Protein AF-A0AAW1KTA8-F1 (afdb_monomer)

Nearest PDB structures (foldseek):
  2qyp-assembly1_A  TM=7.206E-01  e=5.311E-03  Homo sapiens
  2qyp-assembly1_B  TM=6.514E-01  e=1.269E-02  Homo sapiens
  3bvo-assembly1_A  TM=2.053E-01  e=3.106E+00  Homo sapiens

Structure (mmCIF, N/CA/C/O backbone):
data_AF-A0AAW1KTA8-F1
#
_entry.id   AF-A0AAW1KTA8-F1
#
loop_
_atom_site.group_PDB
_atom_site.id
_atom_site.type_symbol
_atom_site.label_atom_id
_atom_site.label_alt_id
_atom_site.label_comp_id
_atom_site.label_asym_id
_atom_site.label_entity_id
_atom_site.label_seq_id
_atom_site.pdbx_PDB_ins_code
_atom_site.Cartn_x
_atom_site.Cartn_y
_atom_site.Cartn_z
_atom_site.occupancy
_atom_site.B_iso_or_equiv
_atom_site.auth_seq_id
_atom_site.auth_comp_id
_atom_site.auth_asym_id
_atom_site.auth_atom_id
_atom_site.pdbx_PDB_model_num
ATOM 1 N N . MET A 1 1 ? 26.564 50.950 15.425 1.00 46.47 1 MET A N 1
ATOM 2 C CA . MET A 1 1 ? 27.173 49.649 15.073 1.00 46.47 1 MET A CA 1
ATOM 3 C C . MET A 1 1 ? 27.113 49.550 13.562 1.00 46.47 1 MET A C 1
ATOM 5 O O . MET A 1 1 ? 26.039 49.400 13.001 1.00 46.47 1 MET A O 1
ATOM 9 N N . ASP A 1 2 ? 28.237 49.875 12.931 1.00 48.22 2 ASP A N 1
ATOM 10 C CA . ASP A 1 2 ? 28.325 50.416 11.575 1.00 48.22 2 ASP A CA 1
ATOM 11 C C . ASP A 1 2 ? 28.100 49.385 10.461 1.00 48.22 2 ASP A C 1
ATOM 13 O O . ASP A 1 2 ? 28.751 48.343 10.424 1.00 48.22 2 ASP A O 1
ATOM 17 N N . VAL A 1 3 ? 27.281 49.758 9.471 1.00 49.53 3 VAL A N 1
ATOM 18 C CA . VAL A 1 3 ? 27.068 49.059 8.183 1.00 49.53 3 VAL A CA 1
ATOM 19 C C . VAL A 1 3 ? 28.396 48.759 7.461 1.00 49.53 3 VAL A C 1
ATOM 21 O O . VAL A 1 3 ? 28.506 47.800 6.701 1.00 49.53 3 VAL A O 1
ATOM 24 N N . ARG A 1 4 ? 29.445 49.534 7.763 1.00 58.59 4 ARG A N 1
ATOM 25 C CA . ARG A 1 4 ? 30.815 49.329 7.274 1.00 58.59 4 ARG A CA 1
ATOM 26 C C . ARG A 1 4 ? 31.466 48.052 7.813 1.00 58.59 4 ARG A C 1
ATOM 28 O O . ARG A 1 4 ? 32.217 47.421 7.082 1.00 58.59 4 ARG A O 1
ATOM 35 N N . VAL A 1 5 ? 31.146 47.633 9.040 1.00 59.09 5 VAL A N 1
ATOM 36 C CA . VAL A 1 5 ? 31.631 46.363 9.611 1.00 59.09 5 VAL A CA 1
ATOM 37 C C . VAL A 1 5 ? 30.954 45.181 8.912 1.00 59.09 5 VAL A C 1
ATOM 39 O O . VAL A 1 5 ? 31.622 44.211 8.574 1.00 59.09 5 VAL A O 1
ATOM 42 N N . GLY A 1 6 ? 29.660 45.299 8.592 1.00 62.22 6 GLY A N 1
ATOM 43 C CA . GLY A 1 6 ? 28.922 44.280 7.835 1.00 62.22 6 GLY A CA 1
ATOM 44 C C . GLY A 1 6 ? 29.421 44.108 6.396 1.00 62.22 6 GLY A C 1
ATOM 45 O O . GLY A 1 6 ? 29.564 42.982 5.924 1.00 62.22 6 GLY A O 1
ATOM 46 N N . LEU A 1 7 ? 29.763 45.208 5.715 1.00 62.91 7 LEU A N 1
ATOM 47 C CA . LEU A 1 7 ? 30.305 45.158 4.353 1.00 62.91 7 LEU A CA 1
ATOM 48 C C . LEU A 1 7 ? 31.718 44.552 4.309 1.00 62.91 7 LEU A C 1
ATOM 50 O O . LEU A 1 7 ? 32.038 43.808 3.385 1.00 62.91 7 LEU A O 1
ATOM 54 N N . LEU A 1 8 ? 32.547 44.820 5.323 1.00 59.28 8 LEU A N 1
ATOM 55 C CA . LEU A 1 8 ? 33.879 44.222 5.440 1.00 59.28 8 LEU A CA 1
ATOM 56 C C . LEU A 1 8 ? 33.807 42.711 5.701 1.00 59.28 8 LEU A C 1
ATOM 58 O O . LEU A 1 8 ? 34.577 41.963 5.107 1.00 59.28 8 LEU A O 1
ATOM 62 N N . VAL A 1 9 ? 32.849 42.245 6.509 1.00 66.44 9 VAL A N 1
ATOM 63 C CA . VAL A 1 9 ? 32.629 40.806 6.744 1.00 66.44 9 VAL A CA 1
ATOM 64 C C . VAL A 1 9 ? 32.174 40.096 5.462 1.00 66.44 9 VAL A C 1
ATOM 66 O O . VAL A 1 9 ? 32.681 39.021 5.151 1.00 66.44 9 VAL A O 1
ATOM 69 N N . LEU A 1 10 ? 31.299 40.713 4.661 1.00 63.22 10 LEU A N 1
ATOM 70 C CA . LEU A 1 10 ? 30.859 40.149 3.377 1.00 63.22 10 LEU A CA 1
ATOM 71 C C . LEU A 1 10 ? 31.982 40.099 2.327 1.00 63.22 10 LEU A C 1
ATOM 73 O O . LEU A 1 10 ? 32.086 39.120 1.591 1.00 63.22 10 LEU A O 1
ATOM 77 N N . LEU A 1 11 ? 32.855 41.111 2.281 1.00 62.75 11 LEU A N 1
ATOM 78 C CA . LEU A 1 11 ? 33.995 41.137 1.357 1.00 62.75 11 LEU A CA 1
ATOM 79 C C . LEU A 1 11 ? 35.098 40.139 1.746 1.00 62.75 11 LEU A C 1
ATOM 81 O O . LEU A 1 11 ? 35.722 39.557 0.863 1.00 62.75 11 LEU A O 1
ATOM 85 N N . VAL A 1 12 ? 35.309 39.883 3.043 1.00 62.19 12 VAL A N 1
ATOM 86 C CA . VAL A 1 12 ? 36.267 38.866 3.523 1.00 62.19 12 VAL A CA 1
ATOM 87 C C . VAL A 1 12 ? 35.762 37.441 3.258 1.00 62.19 12 VAL A C 1
ATOM 89 O O . VAL A 1 12 ? 36.562 36.560 2.941 1.00 62.19 12 VAL A O 1
ATOM 92 N N . LEU A 1 13 ? 34.444 37.213 3.310 1.00 54.94 13 LEU A N 1
ATOM 93 C CA . LEU A 1 13 ? 33.838 35.931 2.929 1.00 54.94 13 LEU A CA 1
ATOM 94 C C . LEU A 1 13 ? 33.846 35.712 1.406 1.00 54.94 13 LEU A C 1
ATOM 96 O O . LEU A 1 13 ? 34.065 34.590 0.960 1.00 54.94 13 LEU A O 1
ATOM 100 N N . ALA A 1 14 ? 33.699 36.774 0.606 1.00 57.19 14 ALA A N 1
ATOM 101 C CA . ALA A 1 14 ? 33.849 36.703 -0.851 1.00 57.19 14 ALA A CA 1
ATOM 102 C C . ALA A 1 14 ? 35.319 36.542 -1.301 1.00 57.19 14 ALA A C 1
ATOM 104 O O . ALA A 1 14 ? 35.590 35.930 -2.332 1.00 57.19 14 ALA A O 1
ATOM 105 N N . GLY A 1 15 ? 36.278 37.049 -0.519 1.00 52.69 15 GLY A N 1
ATOM 106 C CA . GLY A 1 15 ? 37.714 36.982 -0.813 1.00 52.69 15 GLY A CA 1
ATOM 107 C C . GLY A 1 15 ? 38.363 35.606 -0.624 1.00 52.69 15 GLY A C 1
ATOM 108 O O . GLY A 1 15 ? 39.472 35.406 -1.106 1.00 52.69 15 GLY A O 1
ATOM 109 N N . ASN A 1 16 ? 37.682 34.652 0.024 1.00 56.22 16 ASN A N 1
ATOM 110 C CA . ASN A 1 16 ? 38.160 33.270 0.179 1.00 56.22 16 ASN A CA 1
ATOM 111 C C . ASN A 1 16 ? 37.570 32.277 -0.837 1.00 56.22 16 ASN A C 1
ATOM 113 O O . ASN A 1 16 ? 37.863 31.089 -0.757 1.00 56.22 16 ASN A O 1
ATOM 117 N N . TRP A 1 17 ? 36.798 32.735 -1.828 1.00 49.03 17 TRP A N 1
ATOM 118 C CA . TRP A 1 17 ? 36.412 31.889 -2.965 1.00 49.03 17 TRP A CA 1
ATOM 119 C C . TRP A 1 17 ? 36.593 32.609 -4.306 1.00 49.03 17 TRP A C 1
ATOM 121 O O . TRP A 1 17 ? 35.746 32.576 -5.190 1.00 49.03 17 TRP A O 1
ATOM 131 N N . VAL A 1 18 ? 37.746 33.256 -4.473 1.00 48.56 18 VAL A N 1
ATOM 132 C CA . VAL A 1 18 ? 38.295 33.644 -5.780 1.00 48.56 18 VAL A CA 1
ATOM 133 C C . VAL A 1 18 ? 39.703 33.062 -5.869 1.00 48.56 18 VAL A C 1
ATOM 135 O O . VAL A 1 18 ? 40.699 33.749 -5.685 1.00 48.56 18 VAL A O 1
ATOM 138 N N . SER A 1 19 ? 39.775 31.743 -6.056 1.00 49.12 19 SER A N 1
ATOM 139 C CA . SER A 1 19 ? 40.868 30.998 -6.708 1.00 49.12 19 SER A CA 1
ATOM 140 C C . SER A 1 19 ? 40.516 29.509 -6.710 1.00 49.12 19 SER A C 1
ATOM 142 O O . SER A 1 19 ? 41.053 28.752 -5.922 1.00 49.12 19 SER A O 1
ATOM 144 N N . ASP A 1 20 ? 39.547 29.126 -7.545 1.00 44.19 20 ASP A N 1
ATOM 145 C CA . ASP A 1 20 ? 39.589 27.887 -8.343 1.00 44.19 20 ASP A CA 1
ATOM 146 C C . ASP A 1 20 ? 38.434 27.920 -9.358 1.00 44.19 20 ASP A C 1
ATOM 148 O O . ASP A 1 20 ? 37.431 27.218 -9.282 1.00 44.19 20 ASP A O 1
ATOM 152 N N . ALA A 1 21 ? 38.536 28.869 -10.289 1.00 45.62 21 ALA A N 1
ATOM 153 C CA . ALA A 1 21 ? 37.696 28.940 -11.478 1.00 45.62 21 ALA A CA 1
ATOM 154 C C . ALA A 1 21 ? 38.609 28.802 -12.696 1.00 45.62 21 ALA A C 1
ATOM 156 O O . ALA A 1 21 ? 38.903 29.781 -13.384 1.00 45.62 21 ALA A O 1
ATOM 157 N N . ARG A 1 22 ? 39.133 27.592 -12.900 1.00 47.34 22 ARG A N 1
ATOM 158 C CA . ARG A 1 22 ? 39.691 27.120 -14.171 1.00 47.34 22 ARG A CA 1
ATOM 159 C C . ARG A 1 22 ? 39.873 25.606 -14.089 1.00 47.34 22 ARG A C 1
ATOM 161 O O . ARG A 1 22 ? 40.951 25.135 -13.787 1.00 47.34 22 ARG A O 1
ATOM 168 N N . ASP A 1 23 ? 38.758 24.902 -14.263 1.00 40.81 23 ASP A N 1
ATOM 169 C CA . ASP A 1 23 ? 38.637 23.686 -15.078 1.00 40.81 23 ASP A CA 1
ATOM 170 C C . ASP A 1 23 ? 37.165 23.243 -15.062 1.00 40.81 23 ASP A C 1
ATOM 172 O O . ASP A 1 23 ? 36.747 22.330 -14.357 1.00 40.81 23 ASP A O 1
ATOM 176 N N . ILE A 1 24 ? 36.342 23.948 -15.848 1.00 41.88 24 ILE A N 1
ATOM 177 C CA . ILE A 1 24 ? 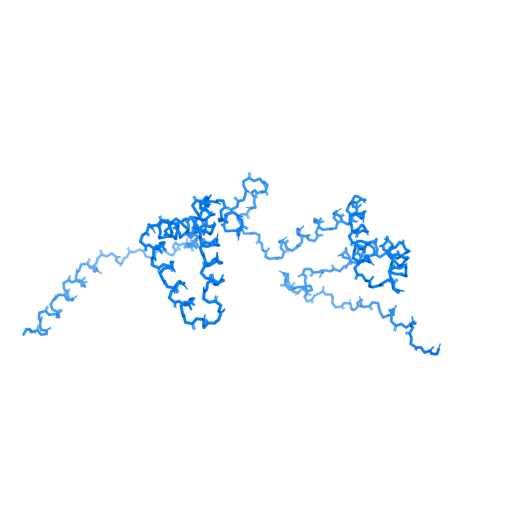35.072 23.399 -16.335 1.00 41.88 24 ILE A CA 1
ATOM 178 C C . ILE A 1 24 ? 35.387 22.785 -17.699 1.00 41.88 24 ILE A C 1
ATOM 180 O O . ILE A 1 24 ? 35.074 23.350 -18.745 1.00 41.88 24 ILE A O 1
ATOM 184 N N . GLU A 1 25 ? 36.030 21.620 -17.689 1.00 44.59 25 GLU A N 1
ATOM 185 C CA . GLU A 1 25 ? 35.657 20.622 -18.680 1.00 44.59 25 GLU A CA 1
ATOM 186 C C . GLU A 1 25 ? 34.306 20.071 -18.235 1.00 44.59 25 GLU A C 1
ATOM 188 O O . GLU A 1 25 ? 34.102 19.745 -17.065 1.00 44.59 25 GLU A O 1
ATOM 193 N N . ALA A 1 26 ? 33.355 20.050 -19.165 1.00 42.62 26 ALA A N 1
ATOM 194 C CA . ALA A 1 26 ? 32.006 19.554 -18.971 1.00 42.62 26 ALA A CA 1
ATOM 195 C C . ALA A 1 26 ? 32.035 18.053 -18.636 1.00 42.62 26 ALA A C 1
ATOM 197 O O . ALA A 1 26 ? 31.753 17.198 -19.476 1.00 42.62 26 ALA A O 1
ATOM 198 N N . SER A 1 27 ? 32.381 17.730 -17.392 1.00 32.53 27 SER A N 1
ATOM 199 C CA . SER A 1 27 ? 32.208 16.402 -16.845 1.00 32.53 27 SER A CA 1
ATOM 200 C C . SER A 1 27 ? 30.716 16.178 -16.687 1.00 32.53 27 SER A C 1
ATOM 202 O O . SER A 1 27 ? 29.989 16.943 -16.050 1.00 32.53 27 SER A O 1
ATOM 204 N N . LYS A 1 28 ? 30.259 15.133 -17.360 1.00 36.78 28 LYS A N 1
ATOM 205 C CA . LYS A 1 28 ? 28.916 14.589 -17.305 1.00 36.78 28 LYS A CA 1
ATOM 206 C C . LYS A 1 28 ? 28.519 14.386 -15.842 1.00 36.78 28 LYS A C 1
ATOM 208 O O . LYS A 1 28 ? 28.832 13.351 -15.259 1.00 36.78 28 LYS A O 1
ATOM 213 N N . VAL A 1 29 ? 27.777 15.341 -15.279 1.00 37.66 29 VAL A N 1
ATOM 214 C CA . VAL A 1 29 ? 26.960 15.118 -14.084 1.00 37.66 29 VAL A CA 1
ATOM 215 C C . VAL A 1 29 ? 25.882 14.121 -14.499 1.00 37.66 29 VAL A C 1
ATOM 217 O O . VAL A 1 29 ? 24.786 14.461 -14.942 1.00 37.66 29 VAL A O 1
ATOM 220 N N . SER A 1 30 ? 26.257 12.846 -14.450 1.00 39.56 30 SER A N 1
ATOM 221 C CA . SER A 1 30 ? 25.311 11.771 -14.209 1.00 39.56 30 SER A CA 1
ATOM 222 C C . SER A 1 30 ? 24.585 12.173 -12.937 1.00 39.56 30 SER A C 1
ATOM 224 O O . SER A 1 30 ? 25.242 12.507 -11.954 1.00 39.56 30 SER A O 1
ATOM 226 N N . GLY A 1 31 ? 23.261 12.289 -13.041 1.00 37.56 31 GLY A N 1
ATOM 227 C CA . GLY A 1 31 ? 22.416 12.883 -12.019 1.00 37.56 31 GLY A CA 1
ATOM 228 C C . GLY A 1 31 ? 22.800 12.414 -10.626 1.00 37.56 31 GLY A C 1
ATOM 229 O O . GLY A 1 31 ? 23.180 11.260 -10.433 1.00 37.56 31 GLY A O 1
ATOM 230 N N . VAL A 1 32 ? 22.690 13.330 -9.672 1.00 35.09 32 VAL A N 1
ATOM 231 C CA . VAL A 1 32 ? 22.586 12.981 -8.262 1.00 35.09 32 VAL A CA 1
ATOM 232 C C . VAL A 1 32 ? 21.325 12.126 -8.135 1.00 35.09 32 VAL A C 1
ATOM 234 O O . VAL A 1 32 ? 20.235 12.629 -7.882 1.00 35.09 32 VAL A O 1
ATOM 237 N N . ASP A 1 33 ? 21.465 10.830 -8.393 1.00 44.62 33 ASP A N 1
ATOM 238 C CA . ASP A 1 33 ? 20.644 9.798 -7.789 1.00 44.62 33 ASP A CA 1
ATOM 239 C C . ASP A 1 33 ? 21.086 9.812 -6.327 1.00 44.62 33 ASP A C 1
ATOM 241 O O . ASP A 1 33 ? 21.954 9.057 -5.895 1.00 44.62 33 ASP A O 1
ATOM 245 N N . MET A 1 34 ? 20.612 10.825 -5.594 1.00 51.47 34 MET A N 1
ATOM 246 C CA . MET A 1 34 ? 20.558 10.728 -4.146 1.00 51.47 34 MET A CA 1
ATOM 247 C C . MET A 1 34 ? 19.791 9.437 -3.932 1.00 51.47 34 MET A C 1
ATOM 249 O O . MET A 1 34 ? 18.661 9.349 -4.411 1.00 51.47 34 MET A O 1
ATOM 253 N N . ASP A 1 35 ? 20.435 8.426 -3.358 1.00 81.69 35 ASP A N 1
ATOM 254 C CA . ASP A 1 35 ? 19.810 7.127 -3.181 1.00 81.69 35 ASP A CA 1
ATOM 255 C C . ASP A 1 35 ? 18.499 7.333 -2.411 1.00 81.69 35 ASP A C 1
ATOM 257 O O . ASP A 1 35 ? 18.494 7.596 -1.209 1.00 81.69 35 ASP A O 1
ATOM 261 N N . VAL A 1 36 ? 17.378 7.313 -3.139 1.00 87.19 36 VAL A N 1
ATOM 262 C CA . VAL A 1 36 ? 16.045 7.638 -2.613 1.00 87.19 36 VAL A CA 1
ATOM 263 C C . VAL A 1 36 ? 15.677 6.656 -1.501 1.00 87.19 36 VAL A C 1
ATOM 265 O O . VAL A 1 36 ? 14.907 6.997 -0.604 1.00 87.19 36 VAL A O 1
ATOM 268 N N . CYS A 1 37 ? 16.278 5.463 -1.531 1.00 89.31 37 CYS A N 1
ATOM 269 C CA . CYS A 1 37 ? 16.212 4.494 -0.454 1.00 89.31 37 CYS A CA 1
ATOM 270 C C . CYS A 1 37 ? 16.903 5.021 0.813 1.00 89.31 37 CYS A C 1
ATOM 272 O O . CYS A 1 37 ? 16.224 5.159 1.827 1.00 89.31 37 CYS A O 1
ATOM 274 N N . THR A 1 38 ? 18.180 5.421 0.745 1.00 92.81 38 THR A N 1
ATOM 275 C CA . THR A 1 38 ? 18.897 6.057 1.870 1.00 92.81 38 THR A CA 1
ATOM 276 C C . THR A 1 38 ? 18.138 7.263 2.428 1.00 92.81 38 THR A C 1
ATOM 278 O O . THR A 1 38 ? 17.929 7.349 3.634 1.00 92.81 38 THR A O 1
ATOM 281 N N . LEU A 1 39 ? 17.647 8.163 1.568 1.00 93.69 39 LEU A N 1
ATOM 282 C CA . LEU A 1 39 ? 16.896 9.338 2.028 1.00 93.69 39 LEU A CA 1
ATOM 283 C C . LEU A 1 39 ? 15.586 8.948 2.730 1.00 93.69 39 LEU A C 1
ATOM 285 O O . LEU A 1 39 ? 15.205 9.562 3.726 1.00 93.69 39 LEU A O 1
ATOM 289 N N . CYS A 1 40 ? 14.892 7.926 2.223 1.00 95.38 40 CYS A N 1
ATOM 290 C CA . CYS A 1 40 ? 13.716 7.381 2.889 1.00 95.38 40 CYS A CA 1
ATOM 291 C C . CYS A 1 40 ? 14.077 6.810 4.264 1.00 95.38 40 CYS A C 1
ATOM 293 O O . CYS A 1 40 ? 13.385 7.103 5.237 1.00 95.38 40 CYS A O 1
ATOM 295 N N . GLU A 1 41 ? 15.152 6.026 4.362 1.00 95.44 41 GLU A N 1
ATOM 296 C CA . GLU A 1 41 ? 15.583 5.423 5.625 1.00 95.44 41 GLU A CA 1
ATOM 297 C C . GLU A 1 41 ? 15.963 6.484 6.658 1.00 95.44 41 GLU A C 1
ATOM 299 O O . GLU A 1 41 ? 15.520 6.396 7.803 1.00 95.44 41 GLU A O 1
ATOM 304 N N . GLU A 1 42 ? 16.707 7.515 6.261 1.00 95.94 42 GLU A N 1
ATOM 305 C CA . GLU A 1 42 ? 17.054 8.642 7.131 1.00 95.94 42 GLU A CA 1
ATOM 306 C C . GLU A 1 42 ? 15.803 9.374 7.619 1.00 95.94 42 GLU A C 1
ATOM 308 O O . GLU A 1 42 ? 15.641 9.603 8.818 1.00 95.94 42 GLU A O 1
ATOM 313 N N . TYR A 1 43 ? 14.880 9.697 6.710 1.00 96.19 43 TYR A N 1
ATOM 314 C CA . TYR A 1 43 ? 13.662 10.417 7.067 1.00 96.19 43 TYR A CA 1
ATOM 315 C C . TYR A 1 43 ? 12.768 9.605 8.007 1.00 96.19 43 TYR A C 1
ATOM 317 O O . TYR A 1 43 ? 12.249 10.133 8.990 1.00 96.19 43 TYR A O 1
ATOM 325 N N . VAL A 1 44 ? 12.609 8.310 7.725 1.00 97.19 44 VAL A N 1
ATOM 326 C CA . VAL A 1 44 ? 11.844 7.404 8.583 1.00 97.19 44 VAL A CA 1
ATOM 327 C C . VAL A 1 44 ? 12.526 7.266 9.935 1.00 97.19 44 VAL A C 1
ATOM 329 O O . VAL A 1 44 ? 11.836 7.325 10.941 1.00 97.19 44 VAL A O 1
ATOM 332 N N . THR A 1 45 ? 13.853 7.163 9.990 1.00 97.25 45 THR A N 1
ATOM 333 C CA . THR A 1 45 ? 14.593 7.101 11.261 1.00 97.25 45 THR A CA 1
ATOM 334 C C . THR A 1 45 ? 14.324 8.337 12.115 1.00 97.25 45 THR A C 1
ATOM 336 O O . THR A 1 45 ? 13.888 8.202 13.251 1.00 97.25 45 THR A O 1
ATOM 339 N N . VAL A 1 46 ? 14.462 9.539 11.546 1.00 97.06 46 VAL A N 1
ATOM 340 C CA . VAL A 1 46 ? 14.181 10.793 12.266 1.00 97.06 46 VAL A CA 1
ATOM 341 C C . VAL A 1 46 ? 12.725 10.859 12.738 1.00 97.06 46 VAL A C 1
ATOM 343 O O . VAL A 1 46 ? 12.452 11.297 13.854 1.00 97.06 46 VAL A O 1
ATOM 346 N N . ALA A 1 47 ? 11.779 10.419 11.905 1.00 96.69 47 ALA A N 1
ATOM 347 C CA . ALA A 1 47 ? 10.369 10.385 12.278 1.00 96.69 47 ALA A CA 1
ATOM 348 C C . ALA A 1 47 ? 10.095 9.389 13.416 1.00 96.69 47 ALA A C 1
ATOM 350 O O . ALA A 1 47 ? 9.328 9.703 14.323 1.00 96.69 47 ALA A O 1
ATOM 351 N N . LEU A 1 48 ? 10.722 8.211 13.388 1.00 96.56 48 LEU A N 1
ATOM 352 C CA . LEU A 1 48 ? 10.600 7.211 14.446 1.00 96.56 48 LEU A CA 1
ATOM 353 C C . LEU A 1 48 ? 11.229 7.699 15.747 1.00 96.56 48 LEU A C 1
ATOM 355 O O . LEU A 1 48 ? 10.613 7.528 16.791 1.00 96.56 48 LEU A O 1
ATOM 359 N N . ASP A 1 49 ? 12.396 8.337 15.700 1.00 95.69 49 ASP A N 1
ATOM 360 C CA . ASP A 1 49 ? 13.030 8.913 16.889 1.00 95.69 49 ASP A CA 1
ATOM 361 C C . ASP A 1 49 ? 12.123 9.966 17.533 1.00 95.69 49 ASP A C 1
ATOM 363 O O . ASP A 1 49 ? 11.916 9.956 18.742 1.00 95.69 49 ASP A O 1
ATOM 367 N N . TYR A 1 50 ? 11.515 10.836 16.719 1.00 95.69 50 TYR A N 1
ATOM 368 C CA . TYR A 1 50 ? 10.571 11.836 17.212 1.00 95.69 50 TYR A CA 1
ATOM 369 C C . TYR A 1 50 ? 9.307 11.207 17.814 1.00 95.69 50 TYR A C 1
ATOM 371 O O . TYR A 1 50 ? 8.842 11.660 18.855 1.00 95.69 50 TYR A O 1
ATOM 379 N N . LEU A 1 51 ? 8.738 10.182 17.171 1.00 94.88 51 LEU A N 1
ATOM 380 C CA . LEU A 1 51 ? 7.484 9.551 17.602 1.00 94.88 51 LEU A CA 1
ATOM 381 C C . LEU A 1 51 ? 7.651 8.581 18.780 1.00 94.88 51 LEU A C 1
ATOM 383 O O . LEU A 1 51 ? 6.684 8.359 19.500 1.00 94.88 51 LEU A O 1
ATOM 387 N N . ASN A 1 52 ? 8.841 8.007 18.968 1.00 93.00 52 ASN A N 1
ATOM 388 C CA . ASN A 1 52 ? 9.161 7.143 20.108 1.00 93.00 52 ASN A CA 1
ATOM 389 C C . ASN A 1 52 ? 9.652 7.929 21.334 1.00 93.00 52 ASN A C 1
ATOM 391 O O . ASN A 1 52 ? 9.919 7.326 22.370 1.00 93.00 52 ASN A O 1
ATOM 395 N N . ASP A 1 53 ? 9.804 9.248 21.225 1.00 94.94 53 ASP A N 1
ATOM 396 C CA . ASP A 1 53 ? 10.134 10.095 22.363 1.00 94.94 53 ASP A CA 1
ATOM 397 C C . ASP A 1 53 ? 8.929 10.213 23.315 1.00 94.94 53 ASP A C 1
ATOM 399 O O . ASP A 1 53 ? 7.826 10.589 22.903 1.00 94.94 53 ASP A O 1
ATOM 403 N N . ASP A 1 54 ? 9.144 9.915 24.602 1.00 93.62 54 ASP A N 1
ATOM 404 C CA . ASP A 1 54 ? 8.096 9.938 25.636 1.00 93.62 54 ASP A CA 1
ATOM 405 C C . ASP A 1 54 ? 7.402 11.311 25.729 1.00 93.62 54 ASP A C 1
ATOM 407 O O . ASP A 1 54 ? 6.203 11.391 25.994 1.00 93.62 54 ASP A O 1
ATOM 411 N N . LYS A 1 55 ? 8.119 12.408 25.444 1.00 95.38 55 LYS A N 1
ATOM 412 C CA . LYS A 1 55 ? 7.538 13.757 25.442 1.00 95.38 55 LYS A CA 1
ATOM 413 C C . LYS A 1 55 ? 6.564 13.934 24.286 1.00 95.38 55 LYS A C 1
ATOM 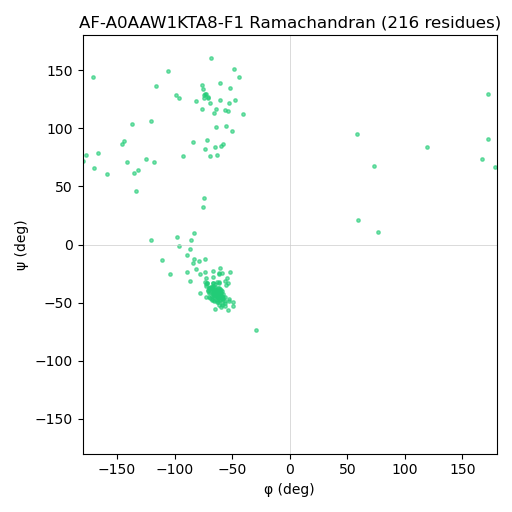415 O O . LYS A 1 55 ? 5.513 14.539 24.474 1.00 95.38 55 LYS A O 1
ATOM 420 N N . THR A 1 56 ? 6.893 13.421 23.100 1.00 95.06 56 THR A N 1
ATOM 421 C CA . THR A 1 56 ? 5.975 13.434 21.952 1.00 95.06 56 THR A CA 1
ATOM 422 C C . THR A 1 56 ? 4.723 12.615 22.259 1.00 95.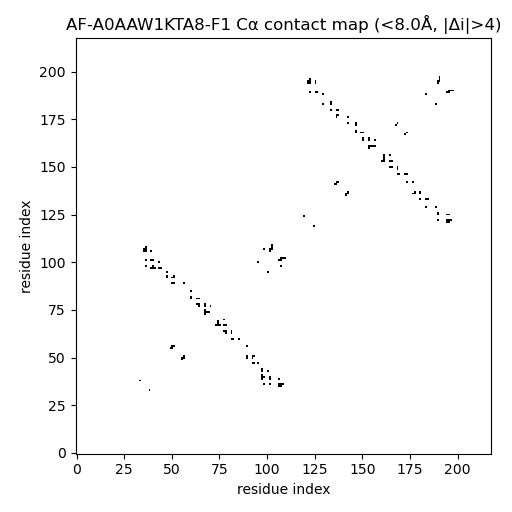06 56 THR A C 1
ATOM 424 O O . THR A 1 56 ? 3.617 13.048 21.932 1.00 95.06 56 THR A O 1
ATOM 427 N N . HIS A 1 57 ? 4.878 11.464 22.919 1.00 93.25 57 HIS A N 1
ATOM 428 C CA . HIS A 1 57 ? 3.754 10.637 23.356 1.00 93.25 57 HIS A CA 1
ATOM 429 C C . HIS A 1 57 ? 2.817 11.414 24.297 1.00 93.25 57 HIS A C 1
ATOM 431 O O . HIS A 1 57 ? 1.618 11.525 24.016 1.00 93.25 57 HIS A O 1
ATOM 437 N N . ASP A 1 58 ? 3.370 12.022 25.348 1.00 94.69 58 ASP A N 1
ATOM 438 C CA . ASP A 1 58 ? 2.613 12.811 26.323 1.00 94.69 58 ASP A CA 1
ATOM 439 C C . ASP A 1 58 ? 1.921 14.022 25.679 1.00 94.69 58 ASP A C 1
ATOM 441 O O . ASP A 1 58 ? 0.735 14.262 25.915 1.00 94.69 58 ASP A O 1
ATOM 445 N N . GLU A 1 59 ? 2.624 14.765 24.816 1.00 96.62 59 GLU A N 1
ATOM 446 C CA . GLU A 1 59 ? 2.073 15.941 24.129 1.00 96.62 59 GLU A CA 1
ATOM 447 C C . GLU A 1 59 ? 0.889 15.575 23.218 1.00 96.62 59 GLU A C 1
ATOM 449 O O . GLU A 1 59 ? -0.113 16.301 23.161 1.00 96.62 59 GLU A O 1
ATOM 454 N N . VAL A 1 60 ? 0.972 14.440 22.516 1.00 95.69 60 VAL A N 1
ATOM 455 C CA . VAL A 1 60 ? -0.112 13.939 21.661 1.00 95.69 60 VAL A CA 1
ATOM 456 C C . VAL A 1 60 ? -1.306 13.485 22.501 1.00 95.69 60 VAL A C 1
ATOM 458 O O . VAL A 1 60 ? -2.440 13.864 22.190 1.00 95.69 60 VAL A O 1
ATOM 461 N N . LEU A 1 61 ? -1.081 12.716 23.570 1.00 96.06 61 LEU A N 1
ATOM 462 C CA . LEU A 1 61 ? -2.155 12.266 24.461 1.00 96.06 61 LEU A CA 1
ATOM 463 C C . LEU A 1 61 ? -2.861 13.441 25.135 1.00 96.06 61 LEU A C 1
ATOM 465 O O . LEU A 1 61 ? -4.091 13.508 25.108 1.00 96.06 61 LEU A O 1
ATOM 469 N N . GLU A 1 62 ? -2.112 14.416 25.653 1.00 97.12 62 GLU A N 1
ATOM 470 C CA . GLU A 1 62 ? -2.684 15.611 26.273 1.00 97.12 62 GLU A CA 1
ATOM 471 C C . GLU A 1 62 ? -3.564 16.380 25.276 1.00 97.12 62 GLU A C 1
ATOM 473 O O . GLU A 1 62 ? -4.695 16.766 25.595 1.00 97.12 62 GLU A O 1
ATOM 478 N N . ALA A 1 63 ? -3.089 16.571 24.040 1.00 97.44 63 ALA A N 1
ATOM 479 C CA . ALA A 1 63 ? -3.854 17.248 22.997 1.00 97.44 63 ALA A CA 1
ATOM 480 C C . ALA A 1 63 ? -5.156 16.501 22.644 1.00 97.44 63 ALA A C 1
ATOM 482 O O . ALA A 1 63 ? -6.214 17.126 22.463 1.00 97.44 63 ALA A O 1
ATOM 483 N N . LEU A 1 64 ? -5.106 15.170 22.575 1.00 97.56 64 LEU A N 1
ATOM 484 C CA . LEU A 1 64 ? -6.268 14.328 22.293 1.00 97.56 64 LEU A CA 1
ATOM 485 C C . LEU A 1 64 ? -7.263 14.321 23.462 1.00 97.56 64 LEU A C 1
ATOM 487 O O . LEU A 1 64 ? -8.456 14.540 23.245 1.00 97.56 64 LEU A O 1
ATOM 491 N N . HIS A 1 65 ? -6.802 14.180 24.705 1.00 97.62 65 HIS A N 1
ATOM 492 C CA . HIS A 1 65 ? -7.653 14.258 25.900 1.00 97.62 65 HIS A CA 1
ATOM 493 C C . HIS A 1 65 ? -8.289 15.628 26.068 1.00 97.62 65 HIS A C 1
ATOM 495 O O . HIS A 1 65 ? -9.477 15.730 26.384 1.00 97.62 65 HIS A O 1
ATOM 501 N N . LYS A 1 66 ? -7.541 16.697 25.790 1.00 97.50 66 LYS A N 1
ATOM 502 C CA . LYS A 1 66 ? -8.084 18.055 25.767 1.00 97.50 66 LYS A CA 1
ATOM 503 C C . LYS A 1 66 ? -9.200 18.177 24.736 1.00 97.50 66 LYS A C 1
ATOM 505 O O . LYS A 1 66 ? -10.242 18.755 25.044 1.00 97.50 66 LYS A O 1
ATOM 510 N N . SER A 1 67 ? -9.027 17.589 23.555 1.00 96.69 67 SER A N 1
ATOM 511 C CA . SER A 1 67 ? -10.075 17.536 22.530 1.00 96.69 67 SER A CA 1
ATOM 512 C C . SER A 1 67 ? -11.292 16.729 23.004 1.00 96.69 67 SER A C 1
ATOM 514 O O . SER A 1 67 ? -12.425 17.181 22.843 1.00 96.69 67 SER A O 1
ATOM 516 N N . CYS A 1 68 ? -11.081 15.594 23.678 1.00 97.69 68 CYS A N 1
ATOM 517 C CA . CYS A 1 68 ? -12.156 14.804 24.283 1.00 97.69 68 CYS A CA 1
ATOM 518 C C . CYS A 1 68 ? -12.915 15.564 25.375 1.00 97.69 68 CYS A C 1
ATOM 520 O O . CYS A 1 68 ? -14.141 15.498 25.419 1.00 97.69 68 CYS A O 1
ATOM 522 N N . SER A 1 69 ? -12.232 16.351 26.211 1.00 96.50 69 SER A N 1
ATOM 523 C CA . SER A 1 69 ? -12.871 17.136 27.281 1.00 96.50 69 SER A CA 1
ATOM 524 C C . SER A 1 69 ? -13.868 18.177 26.753 1.00 96.50 69 SER A C 1
ATOM 526 O O . SER A 1 69 ? -14.824 18.542 27.436 1.00 96.50 69 SER A O 1
ATOM 528 N N . GLN A 1 70 ? -13.682 18.626 25.508 1.00 96.50 70 GLN A N 1
ATOM 529 C CA . GLN A 1 70 ? -14.593 19.550 24.834 1.00 96.50 70 GLN A CA 1
ATOM 530 C C . GLN A 1 70 ? -15.843 18.840 24.285 1.00 96.50 70 GLN A C 1
ATOM 532 O O . GLN A 1 70 ? -16.844 19.489 23.963 1.00 96.50 70 GLN A O 1
ATOM 537 N N . MET A 1 71 ? -15.833 17.505 24.209 1.00 92.94 71 MET A N 1
ATOM 538 C CA . MET A 1 71 ? -16.959 16.704 23.734 1.00 92.94 71 MET A CA 1
ATOM 539 C C . MET A 1 71 ? -17.964 16.434 24.857 1.00 92.94 71 MET A C 1
ATOM 541 O O . MET A 1 71 ? -17.931 15.401 25.510 1.00 92.94 71 MET A O 1
ATOM 545 N N . ARG A 1 72 ? -18.925 17.343 25.035 1.00 90.88 72 ARG A N 1
ATOM 546 C CA . ARG A 1 72 ? -19.973 17.316 26.082 1.00 90.88 72 ARG A CA 1
ATOM 547 C C . ARG A 1 72 ? -20.405 15.923 26.580 1.00 90.88 72 ARG A C 1
ATOM 549 O O . ARG A 1 72 ? -20.087 15.552 27.699 1.00 90.88 72 ARG A O 1
ATOM 556 N N . ASN A 1 73 ? -21.154 15.173 25.770 1.00 94.81 73 ASN A N 1
ATOM 557 C CA . ASN A 1 73 ? -21.771 13.907 26.197 1.00 94.81 73 ASN A CA 1
ATOM 558 C C . ASN A 1 73 ? -20.934 12.673 25.829 1.00 94.81 73 ASN A C 1
ATOM 560 O O . ASN A 1 73 ? -21.352 11.552 26.095 1.00 94.81 73 ASN A O 1
ATOM 564 N N . LEU A 1 74 ? -19.799 12.873 25.157 1.00 95.94 74 LEU A N 1
ATOM 565 C CA . LEU A 1 74 ? -18.963 11.797 24.627 1.00 95.94 74 LEU A CA 1
ATOM 566 C C . LEU A 1 74 ? -17.549 11.828 25.202 1.00 95.94 74 LEU A C 1
ATOM 568 O O . LEU A 1 74 ? -16.740 11.013 24.786 1.00 95.94 74 LEU A O 1
ATOM 572 N N . ALA A 1 75 ? -17.247 12.728 26.143 1.00 96.06 75 ALA A N 1
ATOM 573 C CA . ALA A 1 75 ? -15.903 12.915 26.680 1.00 96.06 75 ALA A CA 1
ATOM 574 C C . ALA A 1 75 ? -15.296 11.595 27.169 1.00 96.06 75 ALA A C 1
ATOM 576 O O . ALA A 1 75 ? -14.210 11.234 26.742 1.00 96.06 75 ALA A O 1
ATOM 577 N N . GLU A 1 76 ? -16.040 10.827 27.968 1.00 96.12 76 GLU A N 1
ATOM 578 C CA . GLU A 1 76 ? -15.577 9.544 28.509 1.00 96.12 76 GLU A CA 1
ATOM 579 C C . GLU A 1 76 ? -15.347 8.483 27.417 1.00 96.12 76 GLU A C 1
ATOM 581 O O . GLU A 1 76 ? -14.323 7.799 27.405 1.00 96.12 76 GLU A O 1
ATOM 586 N N . GLN A 1 77 ? -16.267 8.378 26.451 1.00 97.38 77 GLN A N 1
ATOM 587 C CA . GLN A 1 77 ? -16.130 7.450 25.321 1.00 97.38 77 GLN A CA 1
ATOM 588 C C . GLN A 1 77 ? -14.957 7.848 24.418 1.00 97.38 77 GLN A C 1
ATOM 590 O O . GLN A 1 77 ? -14.210 6.989 23.964 1.00 97.38 77 GLN A O 1
ATOM 595 N N . CYS A 1 78 ? -14.775 9.150 24.192 1.00 98.12 78 CYS A N 1
ATOM 596 C CA . CYS A 1 78 ? -13.658 9.705 23.443 1.00 98.12 78 CYS A CA 1
ATOM 597 C C . CYS A 1 78 ? -12.333 9.392 24.135 1.00 98.12 78 CYS A C 1
ATOM 599 O O . CYS A 1 78 ? -11.448 8.847 23.486 1.00 98.12 78 CYS A O 1
ATOM 601 N N . THR A 1 79 ? -12.216 9.655 25.441 1.00 97.25 79 THR A N 1
ATOM 602 C CA . THR A 1 79 ? -11.009 9.343 26.219 1.00 97.25 79 THR A CA 1
ATOM 603 C C . THR A 1 79 ? -10.687 7.854 26.152 1.00 97.25 79 THR A C 1
ATOM 605 O O . THR A 1 79 ? -9.567 7.499 25.821 1.00 97.25 79 THR A O 1
ATOM 608 N N . THR A 1 80 ? -11.688 6.982 26.314 1.00 96.62 80 THR A N 1
ATOM 609 C CA . THR A 1 80 ? -11.498 5.523 26.209 1.00 96.62 80 THR A CA 1
ATOM 610 C C . THR A 1 80 ? -10.957 5.100 24.838 1.00 96.62 80 THR A C 1
ATOM 612 O O . THR A 1 80 ? -10.122 4.201 24.736 1.00 96.62 80 THR A O 1
ATOM 615 N N . VAL A 1 81 ? -11.448 5.721 23.761 1.00 96.31 81 VAL A N 1
ATOM 616 C CA . VAL A 1 81 ? -10.949 5.480 22.401 1.00 96.31 81 VAL A CA 1
ATOM 617 C C . VAL A 1 81 ? -9.521 6.008 22.270 1.00 96.31 81 VAL A C 1
ATOM 619 O O . VAL A 1 81 ? -8.658 5.278 21.797 1.00 96.31 81 VAL A O 1
ATOM 622 N N . VAL A 1 82 ? -9.250 7.237 22.709 1.00 97.69 82 VAL A N 1
ATOM 623 C CA . VAL A 1 82 ? -7.905 7.825 22.655 1.00 97.69 82 VAL A CA 1
ATOM 624 C C . VAL A 1 82 ? -6.899 6.941 23.379 1.00 97.69 82 VAL A C 1
ATOM 626 O O . VAL A 1 82 ? -5.935 6.537 22.742 1.00 97.69 82 VAL A O 1
ATOM 629 N N . ASP A 1 83 ? -7.157 6.565 24.631 1.00 94.75 83 ASP A N 1
ATOM 630 C CA . ASP A 1 83 ? -6.244 5.742 25.434 1.00 94.75 83 ASP A CA 1
ATOM 631 C C . ASP A 1 83 ? -5.923 4.430 24.715 1.00 94.75 83 ASP A C 1
ATOM 633 O O . ASP A 1 83 ? -4.766 4.079 24.503 1.00 94.75 83 ASP A O 1
ATOM 637 N N . ARG A 1 84 ? -6.957 3.742 24.222 1.00 93.31 84 ARG A N 1
ATOM 638 C CA . ARG A 1 84 ? -6.786 2.444 23.567 1.00 93.31 84 ARG A CA 1
ATOM 639 C C . ARG A 1 84 ? -6.033 2.524 22.240 1.00 93.31 84 ARG A C 1
ATOM 641 O O . ARG A 1 84 ? -5.235 1.639 21.933 1.00 93.31 84 ARG A O 1
ATOM 648 N N . TYR A 1 85 ? -6.371 3.496 21.399 1.00 95.75 85 TYR A N 1
ATOM 649 C CA . TYR A 1 85 ? -5.835 3.561 20.040 1.00 95.75 85 TYR A CA 1
ATOM 650 C C . TYR A 1 85 ? -4.499 4.295 19.977 1.00 95.75 85 TYR A C 1
ATOM 652 O O . TYR A 1 85 ? -3.673 3.927 19.147 1.00 95.75 85 TYR 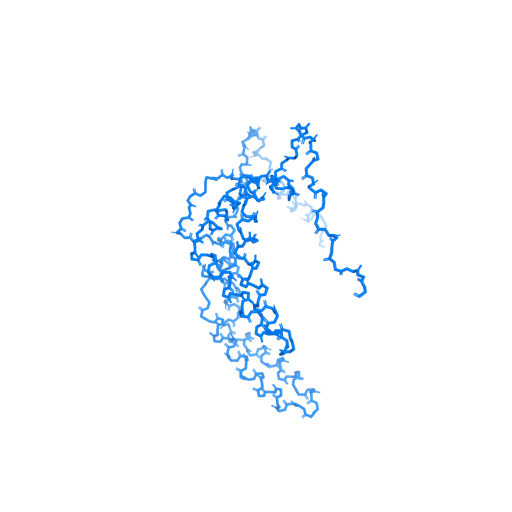A O 1
ATOM 660 N N . ALA A 1 86 ? -4.263 5.283 20.843 1.00 93.69 86 ALA A N 1
ATOM 661 C CA . ALA A 1 86 ? -2.971 5.953 20.932 1.00 93.69 86 ALA A CA 1
ATOM 662 C C . ALA A 1 86 ? -1.893 4.983 21.428 1.00 93.69 86 ALA A C 1
ATOM 664 O O 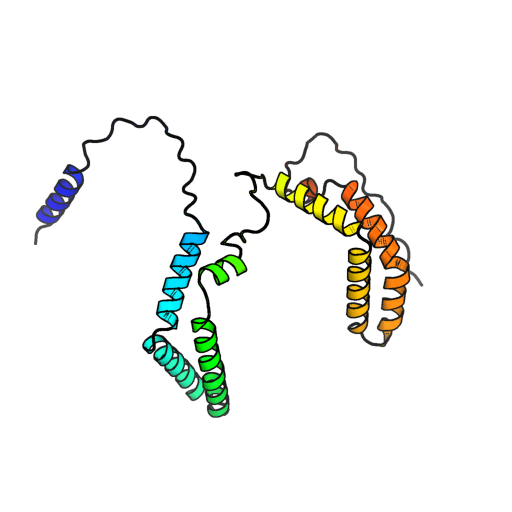. ALA A 1 86 ? -0.868 4.853 20.768 1.00 93.69 86 ALA A O 1
ATOM 665 N N . GLU A 1 87 ? -2.150 4.218 22.497 1.00 89.62 87 GLU A N 1
ATOM 666 C CA . GLU A 1 87 ? -1.202 3.201 22.982 1.00 89.62 87 GLU A CA 1
ATOM 667 C C . GLU A 1 87 ? -0.844 2.181 21.891 1.00 89.62 87 GLU A C 1
ATOM 669 O O . GLU A 1 87 ? 0.328 1.861 21.678 1.00 89.62 87 GLU A O 1
ATOM 674 N N . MET A 1 88 ? -1.851 1.695 21.159 1.00 92.69 88 MET A N 1
ATOM 675 C CA . MET A 1 88 ? -1.648 0.769 20.042 1.00 92.69 88 MET A CA 1
ATOM 676 C C . MET A 1 88 ? -0.831 1.411 18.918 1.00 92.69 88 MET A C 1
ATOM 678 O O . MET A 1 88 ? 0.092 0.791 18.405 1.00 92.69 88 MET A O 1
ATOM 682 N N . PHE A 1 89 ? -1.126 2.664 18.574 1.00 93.31 89 PHE A N 1
ATOM 683 C CA . PHE A 1 89 ? -0.412 3.411 17.544 1.00 93.31 89 PHE A CA 1
ATOM 684 C C . PHE A 1 89 ? 1.070 3.603 17.885 1.00 93.31 89 PHE A C 1
ATOM 686 O O . PHE A 1 89 ? 1.922 3.318 17.044 1.00 93.31 89 PHE A O 1
ATOM 693 N N . PHE A 1 90 ? 1.390 4.031 19.110 1.00 92.31 90 PHE A N 1
ATOM 694 C CA . PHE A 1 90 ? 2.781 4.184 19.544 1.00 92.31 90 PHE A CA 1
ATOM 695 C C . PHE A 1 90 ? 3.504 2.834 19.592 1.00 92.31 90 PHE A C 1
ATOM 697 O O . PHE A 1 90 ? 4.628 2.731 19.108 1.00 92.31 90 PHE A O 1
ATOM 704 N N . THR A 1 91 ? 2.829 1.777 20.055 1.00 91.94 91 THR A N 1
ATOM 705 C CA . THR A 1 91 ? 3.372 0.407 20.035 1.00 91.94 91 THR A CA 1
ATOM 706 C C . THR A 1 91 ? 3.697 -0.060 18.612 1.00 91.94 91 THR A C 1
ATOM 708 O O . THR A 1 91 ? 4.773 -0.611 18.365 1.00 91.94 91 THR A O 1
ATOM 711 N N . ASP A 1 92 ? 2.789 0.171 17.663 1.00 92.19 92 ASP A N 1
ATOM 712 C CA . ASP A 1 92 ? 2.979 -0.209 16.264 1.00 92.19 92 ASP A CA 1
ATOM 713 C C . ASP A 1 92 ? 4.143 0.571 15.638 1.00 92.19 92 ASP A C 1
ATOM 715 O O . ASP A 1 92 ? 4.987 -0.026 14.963 1.00 92.19 92 ASP A O 1
ATOM 719 N N . ILE A 1 93 ? 4.242 1.878 15.909 1.00 93.06 93 ILE A N 1
ATOM 720 C CA . ILE A 1 93 ? 5.340 2.731 15.433 1.00 93.06 93 ILE A CA 1
ATOM 721 C C . ILE A 1 93 ? 6.696 2.239 15.933 1.00 93.06 93 ILE A C 1
ATOM 723 O O . ILE A 1 93 ? 7.628 2.147 15.133 1.00 93.06 93 ILE A O 1
ATOM 727 N N . SER A 1 94 ? 6.817 1.865 17.209 1.00 91.38 94 SER A N 1
ATOM 728 C CA . SER A 1 94 ? 8.082 1.368 17.767 1.00 91.38 94 SER A CA 1
ATOM 729 C C . SER A 1 94 ? 8.588 0.094 17.078 1.00 91.38 94 SER A C 1
ATOM 731 O O . SER A 1 94 ? 9.773 -0.227 17.160 1.00 91.38 94 SER A O 1
ATOM 733 N N . SER A 1 95 ? 7.713 -0.641 16.384 1.00 93.00 95 SER A N 1
ATOM 734 C CA . SER A 1 95 ? 8.070 -1.860 15.648 1.00 93.00 95 SER A CA 1
ATOM 735 C C . SER A 1 95 ? 8.507 -1.617 14.194 1.00 93.00 95 SER A C 1
ATOM 737 O O . SER A 1 95 ? 8.982 -2.541 13.522 1.00 93.00 95 SER A O 1
ATOM 739 N N . VAL A 1 96 ? 8.358 -0.390 13.685 1.00 95.50 96 VAL A N 1
ATOM 740 C CA . VAL A 1 96 ? 8.665 -0.052 12.292 1.00 95.50 96 VAL A CA 1
ATOM 741 C C . VAL A 1 96 ? 10.175 -0.076 12.060 1.00 95.50 96 VAL A C 1
ATOM 743 O O . VAL A 1 96 ? 10.942 0.624 12.709 1.00 95.50 96 VAL A O 1
ATOM 746 N N . GLN A 1 97 ? 10.612 -0.849 11.064 1.00 96.50 97 GLN A N 1
ATOM 747 C CA . GLN A 1 97 ? 11.995 -0.820 10.583 1.00 96.50 97 GLN A CA 1
ATOM 748 C C . GLN A 1 97 ? 12.100 0.106 9.363 1.00 96.50 97 GLN A C 1
ATOM 750 O O . GLN A 1 97 ? 11.389 -0.156 8.386 1.00 96.50 97 GLN A O 1
ATOM 755 N N . PRO A 1 98 ? 12.998 1.114 9.351 1.00 95.69 98 PRO A N 1
ATOM 756 C CA . PRO A 1 98 ? 13.132 2.071 8.247 1.00 95.69 98 PRO A CA 1
ATOM 757 C C . PRO A 1 98 ? 13.226 1.412 6.868 1.00 95.69 98 PRO A C 1
ATOM 759 O O . PRO A 1 98 ? 12.384 1.647 6.001 1.00 95.69 98 PRO A O 1
ATOM 762 N N . LEU A 1 99 ? 14.153 0.466 6.695 1.00 93.25 99 LEU A N 1
ATOM 763 C CA . LEU A 1 99 ? 14.301 -0.288 5.450 1.00 93.25 99 LEU A CA 1
ATOM 764 C C . LEU A 1 99 ? 13.034 -1.075 5.072 1.00 93.25 99 LEU A C 1
ATOM 766 O O . LEU A 1 99 ? 12.678 -1.173 3.897 1.00 93.25 99 LEU A O 1
ATOM 770 N N . GLY A 1 100 ? 12.355 -1.674 6.054 1.00 92.38 100 GLY A N 1
ATOM 771 C CA . GLY A 1 100 ? 11.121 -2.435 5.841 1.00 92.38 100 GLY A CA 1
ATOM 772 C C . GLY A 1 100 ? 9.969 -1.544 5.375 1.00 92.38 100 GLY A C 1
ATOM 773 O O . GLY A 1 100 ? 9.271 -1.878 4.412 1.00 92.38 100 GLY A O 1
ATOM 774 N N . PHE A 1 101 ? 9.820 -0.379 6.004 1.00 94.38 101 PHE A N 1
ATOM 775 C CA . PHE A 1 101 ? 8.861 0.646 5.613 1.00 94.38 101 PHE A CA 1
ATOM 776 C C . PHE A 1 101 ? 9.152 1.159 4.199 1.00 94.38 101 PHE A C 1
ATOM 778 O O . PHE A 1 101 ? 8.288 1.072 3.326 1.00 94.38 101 PHE A O 1
ATOM 785 N N . CYS A 1 102 ? 10.391 1.573 3.926 1.00 94.00 102 CYS A N 1
ATOM 786 C CA . CYS A 1 102 ? 10.810 2.092 2.624 1.00 94.00 102 CYS A CA 1
ATOM 787 C C . CYS A 1 102 ? 10.669 1.058 1.494 1.00 94.00 102 CYS A C 1
ATOM 789 O O . CYS A 1 102 ? 10.312 1.409 0.368 1.00 94.00 102 CYS A O 1
ATOM 791 N N . LYS A 1 103 ? 10.865 -0.237 1.782 1.00 91.19 103 LYS A N 1
ATOM 792 C CA . LYS A 1 103 ? 10.550 -1.332 0.844 1.00 91.19 103 LYS A CA 1
ATOM 793 C C . LYS A 1 103 ? 9.054 -1.491 0.599 1.00 91.19 103 LYS A C 1
ATOM 795 O O . LYS A 1 103 ? 8.658 -1.831 -0.513 1.00 91.19 103 LYS A O 1
ATOM 800 N N . THR A 1 104 ? 8.230 -1.291 1.624 1.00 90.50 104 THR A N 1
ATOM 801 C CA . THR A 1 104 ? 6.767 -1.418 1.527 1.00 90.50 104 THR A CA 1
ATOM 802 C C . THR A 1 104 ? 6.179 -0.329 0.637 1.00 90.50 104 THR A C 1
ATOM 804 O O . THR A 1 104 ? 5.331 -0.625 -0.199 1.00 90.50 104 THR A O 1
ATOM 807 N N . ILE A 1 105 ? 6.690 0.900 0.745 1.00 88.94 105 ILE A N 1
ATOM 808 C CA . ILE A 1 105 ? 6.273 2.029 -0.101 1.00 88.94 105 ILE A CA 1
ATOM 809 C C . ILE A 1 105 ? 7.029 2.112 -1.439 1.00 88.94 105 ILE A C 1
ATOM 811 O O . ILE A 1 105 ? 6.827 3.047 -2.207 1.00 88.94 105 ILE A O 1
ATOM 815 N N . GLY A 1 106 ? 7.895 1.135 -1.734 1.00 83.25 106 GLY A N 1
ATOM 816 C CA . GLY A 1 106 ? 8.578 1.006 -3.024 1.00 83.25 106 GLY A CA 1
ATOM 817 C C . GLY A 1 106 ? 9.748 1.966 -3.257 1.00 83.25 106 GLY A C 1
ATOM 818 O O . GLY A 1 106 ? 10.247 2.030 -4.378 1.00 83.25 106 GLY A O 1
ATOM 819 N N . LEU A 1 107 ? 10.208 2.683 -2.228 1.00 87.25 107 LEU A N 1
ATOM 820 C CA . LEU A 1 107 ? 11.388 3.556 -2.309 1.00 87.25 107 LEU A CA 1
ATOM 821 C C . LEU A 1 107 ? 12.705 2.784 -2.165 1.00 87.25 107 LEU A C 1
ATOM 823 O O . LEU A 1 107 ? 13.740 3.235 -2.643 1.00 87.25 107 LEU A O 1
ATOM 827 N N . CYS A 1 108 ? 12.652 1.587 -1.578 1.00 86.38 108 CYS A N 1
ATOM 828 C CA . C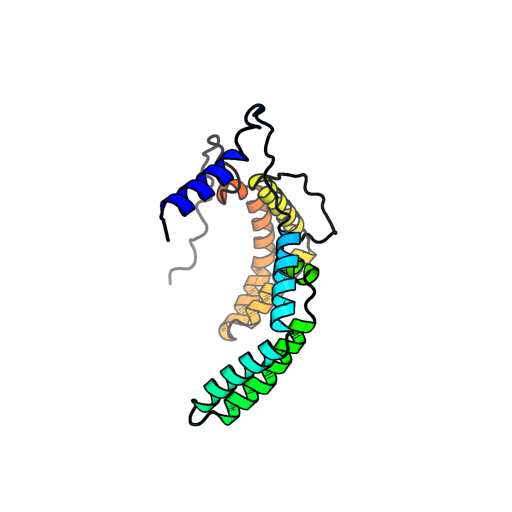YS A 1 108 ? 13.763 0.642 -1.544 1.00 86.38 108 CYS A CA 1
ATOM 829 C C . CYS A 1 108 ? 13.414 -0.637 -2.311 1.00 86.38 108 CYS A C 1
ATOM 831 O O . CYS A 1 108 ? 12.335 -1.214 -2.159 1.00 86.38 108 CYS A O 1
ATOM 833 N N . ARG A 1 109 ? 14.354 -1.139 -3.114 1.00 81.56 109 ARG A N 1
ATOM 834 C CA . ARG A 1 109 ? 14.149 -2.354 -3.911 1.00 81.56 109 ARG A CA 1
ATOM 835 C C . ARG A 1 109 ? 14.250 -3.615 -3.043 1.00 81.56 109 ARG A C 1
ATOM 837 O O . ARG A 1 109 ? 15.161 -3.752 -2.227 1.00 81.56 109 ARG A O 1
ATOM 844 N N . LYS A 1 110 ? 13.348 -4.585 -3.234 1.00 60.66 110 LYS A N 1
ATOM 845 C CA . LYS A 1 110 ? 13.510 -5.935 -2.663 1.00 60.66 110 LYS A CA 1
ATOM 846 C C . LYS A 1 110 ? 14.619 -6.664 -3.430 1.00 60.66 110 LYS A C 1
ATOM 848 O O . LYS A 1 110 ? 14.591 -6.706 -4.656 1.00 60.66 110 LYS A O 1
ATOM 853 N N . ALA A 1 111 ? 15.588 -7.238 -2.717 1.00 57.34 111 ALA A N 1
ATOM 854 C CA . ALA A 1 111 ? 16.742 -7.943 -3.285 1.00 57.34 111 ALA A CA 1
ATOM 855 C C . ALA A 1 111 ? 16.397 -9.335 -3.864 1.00 57.34 111 ALA A C 1
ATOM 857 O O . ALA A 1 111 ? 17.146 -10.291 -3.695 1.00 57.34 111 ALA A O 1
ATOM 858 N N . THR A 1 112 ? 15.261 -9.470 -4.546 1.00 45.09 112 THR A N 1
ATOM 859 C CA . THR A 1 112 ? 14.863 -10.697 -5.243 1.00 45.09 112 THR A CA 1
ATOM 860 C C . THR A 1 112 ? 14.287 -10.316 -6.600 1.00 45.09 112 THR A C 1
ATOM 862 O O . THR A 1 112 ? 13.162 -9.832 -6.676 1.00 45.09 112 THR A O 1
ATOM 865 N N . VAL A 1 113 ? 15.106 -10.538 -7.635 1.00 43.38 113 VAL A N 1
ATOM 866 C CA . VAL A 1 113 ? 14.826 -10.388 -9.075 1.00 43.38 113 VAL A CA 1
ATOM 867 C C . VAL A 1 113 ? 14.395 -8.964 -9.446 1.00 43.38 113 VAL A C 1
ATOM 869 O O . VAL A 1 113 ? 13.244 -8.572 -9.359 1.00 43.38 113 VAL A O 1
ATOM 872 N N . SER A 1 114 ? 15.275 -8.081 -9.879 1.00 39.38 114 SER A N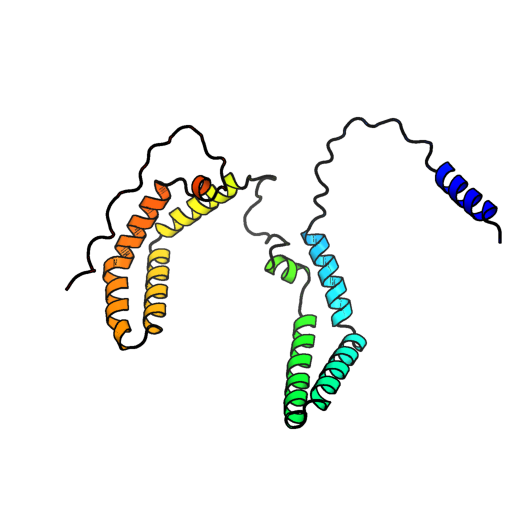 1
ATOM 873 C CA . SER A 1 114 ? 16.182 -8.241 -11.005 1.00 39.38 114 SER A CA 1
ATOM 874 C C . SER A 1 114 ? 17.135 -7.052 -10.953 1.00 39.38 114 SER A C 1
ATOM 876 O O . SER A 1 114 ? 16.733 -5.933 -10.625 1.00 39.38 114 SER A O 1
ATOM 878 N N . SER A 1 115 ? 18.396 -7.258 -11.306 1.00 46.97 115 SER A N 1
ATOM 879 C CA . SER A 1 115 ? 19.207 -6.179 -11.853 1.00 46.97 115 SER A CA 1
ATOM 880 C C . SER A 1 115 ? 18.488 -5.656 -13.102 1.00 46.97 115 SER A C 1
ATOM 882 O O . SER A 1 115 ? 18.731 -6.140 -14.206 1.00 46.97 115 SER A O 1
ATOM 884 N N . LEU A 1 116 ? 17.546 -4.715 -12.942 1.00 47.91 116 LEU A N 1
ATOM 885 C CA . LEU A 1 116 ? 17.145 -3.891 -14.077 1.00 47.91 116 LEU A CA 1
ATOM 886 C C . LEU A 1 116 ? 18.423 -3.161 -14.498 1.00 47.91 116 LEU A C 1
ATOM 888 O O . LEU A 1 116 ? 19.022 -2.498 -13.644 1.00 47.91 116 LEU A O 1
ATOM 892 N N . PRO A 1 117 ? 18.855 -3.279 -15.763 1.00 48.25 117 PRO A N 1
ATOM 893 C CA . PRO A 1 117 ? 19.884 -2.402 -16.281 1.00 48.25 117 PRO A CA 1
ATOM 894 C C . PRO A 1 117 ? 19.453 -0.964 -16.006 1.00 48.25 117 PRO A C 1
ATOM 896 O O . PRO A 1 117 ? 18.284 -0.608 -16.194 1.00 48.25 117 PRO A O 1
ATOM 899 N N . ALA A 1 118 ? 20.389 -0.153 -15.523 1.00 57.22 118 ALA A N 1
ATOM 900 C CA . ALA A 1 118 ? 20.191 1.276 -15.383 1.00 57.22 118 ALA A CA 1
ATOM 901 C C . ALA A 1 118 ? 19.601 1.840 -16.692 1.00 57.22 118 ALA A C 1
ATOM 903 O O . ALA A 1 118 ? 20.185 1.665 -17.760 1.00 57.22 118 ALA A O 1
ATOM 904 N N . LYS A 1 119 ? 18.446 2.512 -16.568 1.00 54.91 119 LYS A N 1
ATOM 905 C CA . LYS A 1 119 ? 17.631 3.146 -17.627 1.00 54.91 119 LYS A CA 1
ATOM 906 C C . LYS A 1 119 ? 16.852 2.200 -18.554 1.00 54.91 119 LYS A C 1
ATOM 908 O O . LYS A 1 119 ? 17.067 2.200 -19.760 1.00 54.91 119 LYS A O 1
ATOM 913 N N . ARG A 1 120 ? 15.843 1.506 -18.017 1.00 61.72 120 ARG A N 1
ATOM 914 C CA . ARG A 1 120 ? 14.687 1.077 -18.825 1.00 61.72 120 ARG A CA 1
ATOM 915 C C . ARG A 1 120 ? 13.792 2.290 -19.098 1.00 61.72 120 ARG A C 1
ATOM 917 O O . ARG A 1 120 ? 13.444 3.020 -18.168 1.00 61.72 120 ARG A O 1
ATOM 924 N N . THR A 1 121 ? 13.437 2.544 -20.354 1.00 84.25 121 THR A N 1
ATOM 925 C CA . THR A 1 121 ? 12.461 3.595 -20.692 1.00 84.25 121 THR A CA 1
ATOM 926 C C . THR A 1 121 ? 11.050 3.214 -20.214 1.00 84.25 121 THR A C 1
ATOM 928 O O . THR A 1 121 ? 10.757 2.039 -20.004 1.00 84.25 121 THR A O 1
ATOM 931 N N . LYS A 1 122 ? 10.137 4.191 -20.073 1.00 89.94 122 LYS A N 1
ATOM 932 C CA . LYS A 1 122 ? 8.711 3.914 -19.776 1.00 89.94 122 LYS A CA 1
ATOM 933 C C . LYS A 1 122 ? 8.096 2.925 -20.779 1.00 89.94 122 LYS A C 1
ATOM 935 O O . LYS A 1 122 ? 7.261 2.113 -20.401 1.00 89.94 122 LYS A O 1
ATOM 940 N N . CYS A 1 123 ? 8.559 2.981 -22.026 1.00 89.81 123 CYS A N 1
ATOM 941 C CA . CYS A 1 123 ? 8.153 2.087 -23.101 1.00 89.81 123 CYS A CA 1
ATOM 942 C C . CYS A 1 123 ? 8.592 0.639 -22.839 1.00 89.81 123 CYS A C 1
ATOM 944 O O . CYS A 1 123 ? 7.767 -0.266 -22.878 1.00 89.81 123 CYS A O 1
ATOM 946 N N . GLU A 1 124 ? 9.860 0.420 -22.476 1.00 89.62 124 GLU A N 1
ATOM 947 C CA . GLU A 1 124 ? 10.369 -0.920 -22.147 1.00 89.62 124 GLU A CA 1
ATOM 948 C C . GLU A 1 124 ? 9.685 -1.528 -20.923 1.00 89.62 124 GLU A C 1
ATOM 950 O O . GLU A 1 124 ? 9.363 -2.711 -20.928 1.00 89.62 124 GLU A O 1
ATOM 955 N N . ILE A 1 125 ? 9.444 -0.719 -19.887 1.00 90.88 125 ILE A N 1
ATOM 956 C CA . ILE A 1 125 ? 8.734 -1.175 -18.685 1.00 90.88 125 ILE A CA 1
ATOM 957 C C . ILE A 1 125 ? 7.305 -1.586 -19.043 1.00 90.88 125 ILE A C 1
ATOM 959 O O . ILE A 1 125 ? 6.822 -2.604 -18.558 1.00 90.88 125 ILE A O 1
ATOM 963 N N . CYS A 1 126 ? 6.635 -0.811 -19.899 1.00 93.94 126 CYS A N 1
ATOM 964 C CA . CYS A 1 126 ? 5.296 -1.153 -20.346 1.00 93.94 126 CYS A CA 1
ATOM 965 C C . CYS A 1 126 ? 5.277 -2.468 -21.127 1.00 93.94 126 CYS A C 1
ATOM 967 O O . CYS A 1 126 ? 4.480 -3.337 -20.794 1.00 93.94 126 CYS A O 1
ATOM 969 N N . HIS A 1 127 ? 6.161 -2.639 -22.116 1.00 91.94 127 HIS A N 1
ATOM 970 C CA . HIS A 1 127 ? 6.199 -3.875 -22.899 1.00 91.94 127 HIS A CA 1
ATOM 971 C C . HIS A 1 127 ? 6.498 -5.087 -22.023 1.00 91.94 127 HIS A C 1
ATOM 973 O O . HIS A 1 127 ? 5.777 -6.071 -22.104 1.00 91.94 127 HIS A O 1
ATOM 979 N N . GLN A 1 128 ? 7.460 -4.973 -21.103 1.00 91.94 128 GLN A N 1
ATOM 980 C CA . GLN A 1 128 ? 7.734 -6.042 -20.149 1.00 91.94 128 GLN A CA 1
ATOM 981 C C . GLN A 1 128 ? 6.497 -6.386 -19.301 1.00 91.94 128 GLN A C 1
ATOM 983 O O . GLN A 1 128 ? 6.178 -7.556 -19.125 1.00 91.94 128 GLN A O 1
ATOM 988 N N . ALA A 1 129 ? 5.780 -5.382 -18.792 1.00 92.44 129 ALA A N 1
ATOM 989 C CA . ALA A 1 129 ? 4.575 -5.611 -17.998 1.00 92.44 129 ALA A CA 1
ATOM 990 C C . ALA A 1 129 ? 3.436 -6.241 -18.820 1.00 92.44 129 ALA A C 1
ATOM 992 O O . ALA A 1 129 ? 2.704 -7.082 -18.300 1.00 92.44 129 ALA A O 1
ATOM 993 N N . VAL A 1 130 ? 3.279 -5.844 -20.088 1.00 92.31 130 VAL A N 1
ATOM 994 C CA . VAL A 1 130 ? 2.293 -6.430 -21.008 1.00 92.31 130 VAL A CA 1
ATOM 995 C C . VAL A 1 130 ? 2.650 -7.879 -21.329 1.00 92.31 130 VAL A C 1
ATOM 997 O O . VAL A 1 130 ? 1.765 -8.729 -21.282 1.00 92.31 130 VAL A O 1
ATOM 1000 N N . ASP A 1 131 ? 3.923 -8.182 -21.574 1.00 91.62 131 ASP A N 1
ATOM 1001 C CA . ASP A 1 131 ? 4.392 -9.545 -21.834 1.00 91.62 131 ASP A CA 1
ATOM 1002 C C . ASP A 1 131 ? 4.162 -10.449 -20.612 1.00 91.62 131 ASP A C 1
ATOM 1004 O O . ASP A 1 131 ? 3.548 -11.508 -20.733 1.00 91.62 131 ASP A O 1
ATOM 1008 N N . GLU A 1 132 ? 4.546 -9.996 -19.412 1.00 92.44 132 GLU A N 1
ATOM 1009 C CA . GLU A 1 132 ? 4.290 -10.722 -18.158 1.00 92.44 132 GLU A CA 1
ATOM 1010 C C . GLU A 1 132 ? 2.783 -10.927 -17.911 1.00 92.44 132 GLU A C 1
ATOM 1012 O O . GLU A 1 132 ? 2.353 -11.980 -17.430 1.00 92.44 132 GLU A O 1
ATOM 1017 N N . MET A 1 133 ? 1.953 -9.931 -18.240 1.00 89.06 133 MET A N 1
ATOM 1018 C CA . MET A 1 133 ? 0.495 -10.037 -18.151 1.00 89.06 133 MET A CA 1
ATOM 1019 C C . MET A 1 133 ? -0.057 -11.067 -19.142 1.00 89.06 133 MET A C 1
ATOM 1021 O O . MET A 1 133 ? -0.921 -11.858 -18.766 1.00 89.06 133 MET A O 1
ATOM 1025 N N . LEU A 1 134 ? 0.429 -11.078 -20.384 1.00 89.06 134 LEU A N 1
ATOM 1026 C CA . LEU A 1 134 ? 0.023 -12.031 -21.417 1.00 89.06 134 LEU A CA 1
ATOM 1027 C C . LEU A 1 134 ? 0.411 -13.467 -21.063 1.00 89.06 134 LEU A C 1
ATOM 1029 O O . LEU A 1 134 ? -0.386 -14.379 -21.277 1.00 89.06 134 LEU A O 1
ATOM 1033 N N . GLU A 1 135 ? 1.601 -13.675 -20.500 1.00 90.38 135 GLU A N 1
ATOM 1034 C CA . GLU A 1 135 ? 2.020 -14.987 -20.000 1.00 90.38 135 GLU A CA 1
ATOM 1035 C C . GLU A 1 135 ? 1.088 -15.479 -18.892 1.00 90.38 135 GLU A C 1
ATOM 1037 O O . GLU A 1 135 ? 0.615 -16.613 -18.946 1.00 90.38 135 GLU A O 1
ATOM 1042 N N . LYS A 1 136 ? 0.743 -14.609 -17.936 1.00 89.56 136 LYS A N 1
ATOM 1043 C CA . LYS A 1 136 ? -0.210 -14.950 -16.871 1.00 89.56 136 LYS A CA 1
ATOM 1044 C C . LYS A 1 136 ? -1.625 -15.186 -17.387 1.00 89.56 136 LYS A C 1
ATOM 1046 O O . LYS A 1 136 ? -2.309 -16.056 -16.878 1.00 89.56 136 LYS A O 1
ATOM 1051 N N . LEU A 1 137 ? -2.087 -14.461 -18.401 1.00 88.50 137 LEU A N 1
ATOM 1052 C CA . LEU A 1 137 ? -3.418 -14.698 -18.974 1.00 88.50 137 LEU A CA 1
ATOM 1053 C C . LEU A 1 137 ? -3.537 -16.056 -19.684 1.00 88.50 137 LEU A C 1
ATOM 1055 O O . LEU A 1 137 ? -4.646 -16.563 -19.820 1.00 88.50 137 LEU A O 1
ATOM 1059 N N . LYS A 1 138 ? -2.420 -16.645 -20.127 1.00 87.31 138 LYS A N 1
ATOM 1060 C CA . LYS A 1 138 ? -2.372 -17.997 -20.716 1.00 87.31 138 LYS A CA 1
ATOM 1061 C C . LYS A 1 138 ? -2.301 -19.107 -19.666 1.00 87.31 138 LYS A C 1
ATOM 1063 O O . LYS A 1 138 ? -2.441 -20.279 -20.012 1.00 87.31 138 LYS A O 1
ATOM 1068 N N . ASP A 1 139 ? -2.040 -18.752 -18.414 1.00 90.25 139 ASP A N 1
ATOM 1069 C CA . ASP A 1 139 ? -1.898 -19.692 -17.315 1.00 90.25 139 ASP A CA 1
ATOM 1070 C C . ASP A 1 139 ? -3.284 -20.116 -16.777 1.00 90.25 139 ASP A C 1
ATOM 1072 O O . ASP A 1 139 ? -4.085 -19.261 -16.383 1.00 90.25 139 ASP A O 1
ATOM 1076 N N . PRO A 1 140 ? -3.597 -21.426 -16.743 1.00 90.06 140 PRO A N 1
ATOM 1077 C CA . PRO A 1 140 ? -4.916 -21.909 -16.334 1.00 90.06 140 PRO A CA 1
ATOM 1078 C C . PRO A 1 140 ? -5.216 -21.638 -14.854 1.00 90.06 140 PRO A C 1
ATOM 1080 O O . PRO A 1 140 ? -6.379 -21.451 -14.493 1.00 90.06 140 PRO A O 1
ATOM 1083 N N . ASP A 1 141 ? -4.198 -21.570 -13.990 1.00 92.00 141 ASP A N 1
ATOM 1084 C CA . ASP A 1 141 ? -4.392 -21.244 -12.573 1.00 92.00 141 ASP A CA 1
ATOM 1085 C C . ASP A 1 141 ? -4.800 -19.772 -12.401 1.00 92.00 141 ASP A C 1
ATOM 1087 O O . ASP A 1 141 ? -5.674 -19.443 -11.591 1.00 92.00 141 ASP A O 1
ATOM 1091 N N . THR A 1 142 ? -4.232 -18.880 -13.214 1.00 91.62 142 THR A N 1
ATOM 1092 C CA . THR A 1 142 ? -4.631 -17.471 -13.289 1.00 91.62 142 THR A CA 1
ATOM 1093 C C . THR A 1 142 ? -6.065 -17.322 -13.800 1.00 91.62 142 THR A C 1
ATOM 1095 O O . THR A 1 142 ? -6.840 -16.562 -13.212 1.00 91.62 142 THR A O 1
ATOM 1098 N N . GLU A 1 143 ? -6.455 -18.068 -14.839 1.00 90.56 143 GLU A N 1
ATOM 1099 C CA . GLU A 1 143 ? -7.840 -18.096 -15.334 1.00 90.56 143 GLU A CA 1
ATOM 1100 C C . GLU A 1 143 ? -8.815 -18.492 -14.213 1.00 90.56 143 GLU A C 1
ATOM 1102 O O . GLU A 1 143 ? -9.783 -17.776 -13.936 1.00 90.56 143 GLU A O 1
ATOM 1107 N N . LEU A 1 144 ? -8.518 -19.585 -13.503 1.00 92.81 144 LEU A N 1
ATOM 1108 C CA . LEU A 1 144 ? -9.322 -20.055 -12.375 1.00 92.81 144 LEU A CA 1
ATOM 1109 C C . LEU A 1 144 ? -9.419 -19.007 -11.260 1.00 92.81 144 LEU A C 1
ATOM 1111 O O . LEU A 1 144 ? -10.516 -18.754 -10.756 1.00 92.81 144 LEU A O 1
ATOM 1115 N N . GLY A 1 145 ? -8.308 -18.352 -10.913 1.00 94.69 145 GLY A N 1
ATOM 1116 C CA . GLY A 1 145 ? -8.284 -17.296 -9.900 1.00 94.69 145 GLY A CA 1
ATOM 1117 C C . GLY A 1 145 ? -9.150 -16.084 -10.269 1.00 94.69 145 GLY A C 1
ATOM 1118 O O . GLY A 1 145 ? -9.832 -15.511 -9.407 1.00 94.69 145 GLY A O 1
ATOM 1119 N N . ILE A 1 146 ? -9.186 -15.708 -11.551 1.00 93.38 146 ILE A N 1
ATOM 1120 C CA . ILE A 1 146 ? -10.061 -14.636 -12.048 1.00 93.38 146 ILE A CA 1
ATOM 1121 C C . ILE A 1 146 ? -11.530 -15.065 -11.963 1.00 93.38 146 ILE A C 1
ATOM 1123 O O . ILE A 1 146 ? -12.358 -14.313 -11.441 1.00 93.38 146 ILE A O 1
ATOM 1127 N N . ILE A 1 147 ? -11.864 -16.278 -12.412 1.00 94.56 147 ILE A N 1
ATOM 1128 C CA . ILE A 1 147 ? -13.232 -16.812 -12.344 1.00 94.56 147 ILE A CA 1
ATOM 1129 C C . ILE A 1 147 ? -13.716 -16.902 -10.894 1.00 94.56 147 ILE A C 1
ATOM 1131 O O . ILE A 1 147 ? -14.826 -16.460 -10.591 1.00 94.56 147 ILE A O 1
ATOM 1135 N N . GLU A 1 148 ? -12.892 -17.395 -9.972 1.00 95.62 148 GLU A N 1
ATOM 1136 C CA . GLU A 1 148 ? -13.229 -17.453 -8.548 1.00 95.62 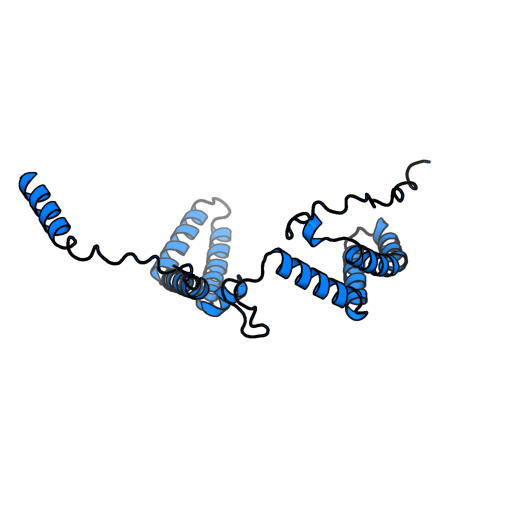148 GLU A CA 1
ATOM 1137 C C . GLU A 1 148 ? -13.490 -16.053 -7.974 1.00 95.62 148 GLU A C 1
ATOM 1139 O O . GLU A 1 148 ? -14.489 -15.831 -7.280 1.00 95.62 148 GLU A O 1
ATOM 1144 N N . SER A 1 149 ? -12.643 -15.083 -8.323 1.00 95.44 149 SER A N 1
ATOM 1145 C CA . SER A 1 149 ? -12.806 -13.686 -7.910 1.00 95.44 149 SER A CA 1
ATOM 1146 C C . SER A 1 149 ? -14.121 -13.090 -8.420 1.00 95.44 149 SER A C 1
ATOM 1148 O O . SER A 1 149 ? -14.851 -12.444 -7.660 1.00 95.44 149 SER A O 1
ATOM 1150 N N . LEU A 1 150 ? -14.481 -13.358 -9.677 1.00 95.62 150 LEU A N 1
ATOM 1151 C CA . LEU A 1 150 ? -15.752 -12.932 -10.265 1.00 95.62 150 LEU A CA 1
ATOM 1152 C C . LEU A 1 150 ? -16.954 -13.618 -9.599 1.00 95.62 150 LEU A C 1
ATOM 1154 O O . LEU A 1 150 ? -17.955 -12.964 -9.299 1.00 95.62 150 LEU A O 1
ATOM 1158 N N . LEU A 1 151 ? -16.863 -14.912 -9.285 1.00 95.81 151 LEU A N 1
ATOM 1159 C CA . LEU A 1 151 ? -17.911 -15.637 -8.556 1.00 95.81 151 LEU A CA 1
ATOM 1160 C C . LEU A 1 151 ? -18.087 -15.113 -7.128 1.00 95.81 151 LEU A C 1
ATOM 1162 O O . LEU A 1 151 ? -19.218 -15.022 -6.634 1.00 95.81 151 LEU A O 1
ATOM 1166 N N . LYS A 1 152 ? -16.988 -14.732 -6.470 1.00 96.12 152 LYS A N 1
ATOM 1167 C CA . LYS A 1 152 ? -17.010 -14.072 -5.163 1.00 96.12 152 LYS A CA 1
ATOM 1168 C C . LYS A 1 152 ? -17.694 -12.710 -5.255 1.00 96.12 152 LYS A C 1
ATOM 1170 O O . LYS A 1 152 ? -18.568 -12.430 -4.437 1.00 96.12 152 LYS A O 1
ATOM 1175 N N . ALA A 1 153 ? -17.385 -11.914 -6.279 1.00 95.75 153 ALA A N 1
ATOM 1176 C CA . ALA A 1 153 ? -18.074 -10.651 -6.539 1.00 95.75 153 ALA A CA 1
ATOM 1177 C C . ALA A 1 153 ? -19.576 -10.863 -6.800 1.00 95.75 153 ALA A C 1
ATOM 1179 O O . ALA A 1 153 ? -20.404 -10.156 -6.227 1.00 95.75 153 ALA A O 1
ATOM 1180 N N . CYS A 1 154 ? -19.959 -11.902 -7.551 1.00 97.19 154 CYS A N 1
ATOM 1181 C CA . CYS A 1 154 ? -21.365 -12.261 -7.755 1.00 97.19 154 CYS A CA 1
ATOM 1182 C C . CYS A 1 154 ? -22.114 -12.576 -6.452 1.00 97.19 154 CYS A C 1
ATOM 1184 O O . CYS A 1 154 ? -23.335 -12.435 -6.413 1.00 97.19 154 CYS A O 1
ATOM 1186 N N . ASN A 1 155 ? -21.424 -12.995 -5.384 1.00 94.19 155 ASN A N 1
ATOM 1187 C CA . ASN A 1 155 ? -22.064 -13.207 -4.085 1.00 94.19 155 ASN A CA 1
ATOM 1188 C C . ASN A 1 155 ? -22.425 -11.898 -3.369 1.00 94.19 155 ASN A C 1
ATOM 1190 O O . ASN A 1 155 ? -23.337 -11.920 -2.543 1.00 94.19 155 ASN A O 1
ATOM 1194 N N . ALA A 1 156 ? -21.736 -10.8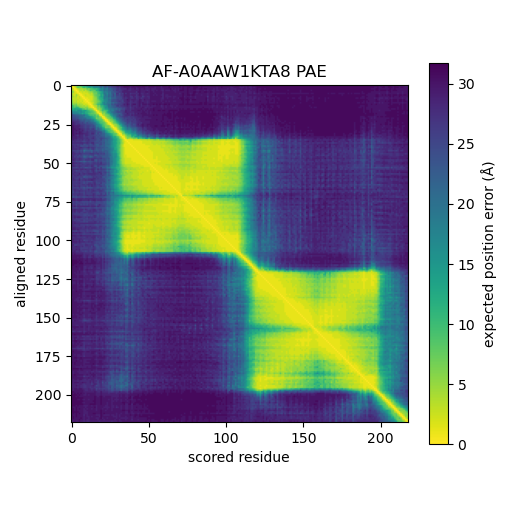00 -3.691 1.00 93.94 156 ALA A N 1
ATOM 1195 C CA . ALA A 1 156 ? -22.016 -9.460 -3.177 1.00 93.94 156 ALA A CA 1
ATOM 1196 C C . ALA A 1 156 ? -23.122 -8.740 -3.968 1.00 93.94 156 ALA A C 1
ATOM 1198 O O . ALA A 1 156 ? -23.698 -7.765 -3.488 1.00 93.94 156 ALA A O 1
ATOM 1199 N N . VAL A 1 157 ? -23.457 -9.226 -5.167 1.00 89.81 157 VAL A N 1
ATOM 1200 C CA . VAL A 1 157 ? -24.622 -8.744 -5.910 1.00 89.81 157 VAL A CA 1
ATOM 1201 C C . VAL A 1 157 ? -25.876 -9.317 -5.242 1.00 89.81 157 VAL A C 1
ATOM 1203 O O . VAL A 1 157 ? -25.971 -10.529 -5.045 1.00 89.81 157 VAL A O 1
ATOM 1206 N N . GLY A 1 158 ? -26.830 -8.453 -4.871 1.00 88.44 158 GLY A N 1
ATOM 1207 C CA . GLY A 1 158 ? -28.044 -8.842 -4.141 1.00 88.44 158 GLY A CA 1
ATOM 1208 C C . GLY A 1 158 ? -28.763 -10.057 -4.744 1.00 88.44 158 GLY A C 1
ATOM 1209 O O . GLY A 1 158 ? -28.702 -10.292 -5.956 1.00 88.44 158 GLY A O 1
ATOM 1210 N N . ASP A 1 159 ? -29.463 -10.828 -3.905 1.00 91.62 159 ASP A N 1
ATOM 1211 C CA . ASP A 1 159 ? -29.872 -12.212 -4.214 1.00 91.62 159 ASP A CA 1
ATOM 1212 C C . ASP A 1 159 ? -30.656 -12.380 -5.522 1.00 91.62 159 ASP A C 1
ATOM 1214 O O . ASP A 1 159 ? -30.515 -13.397 -6.202 1.00 91.62 159 ASP A O 1
ATOM 1218 N N . LYS A 1 160 ? -31.395 -11.347 -5.939 1.00 94.31 160 LYS A N 1
ATOM 1219 C CA . LYS A 1 160 ? -32.108 -11.301 -7.222 1.00 94.31 160 LYS A CA 1
ATOM 1220 C C . LYS A 1 160 ? -31.201 -11.545 -8.440 1.00 94.31 160 LYS A C 1
ATOM 1222 O O . LYS A 1 160 ? -31.652 -12.128 -9.422 1.00 94.31 160 LYS A O 1
ATOM 1227 N N . TYR A 1 161 ? -29.946 -11.096 -8.409 1.00 93.44 161 TYR A N 1
ATOM 1228 C CA . TYR A 1 161 ? -29.035 -11.150 -9.561 1.00 93.44 161 TYR A CA 1
ATOM 1229 C C . TYR A 1 161 ? -27.886 -12.144 -9.392 1.00 93.44 161 TYR A C 1
ATOM 1231 O O . TYR A 1 161 ? -27.252 -12.490 -10.387 1.00 93.44 161 TYR A O 1
ATOM 1239 N N . LYS A 1 162 ? -27.649 -12.655 -8.176 1.00 96.00 162 LYS A N 1
ATOM 1240 C CA . LYS A 1 162 ? -26.565 -13.600 -7.856 1.00 96.00 162 LYS A CA 1
ATOM 1241 C C . LYS A 1 162 ? -26.512 -14.791 -8.820 1.00 96.00 162 LYS A C 1
ATOM 1243 O O . LYS A 1 162 ? -25.455 -15.089 -9.368 1.00 96.00 162 LYS A O 1
ATOM 1248 N N . SER A 1 163 ? -27.644 -15.456 -9.069 1.00 95.81 163 SER A N 1
ATOM 1249 C CA . SER A 1 163 ? -27.698 -16.626 -9.965 1.00 95.81 163 SER A CA 1
ATOM 1250 C C . SER A 1 163 ? -27.383 -16.261 -11.421 1.00 95.81 163 SER A C 1
ATOM 1252 O O . SER A 1 163 ? -26.554 -16.913 -12.055 1.00 95.81 163 SER A O 1
ATOM 1254 N N . LYS A 1 164 ? -27.968 -15.168 -11.932 1.00 95.81 164 LYS A N 1
ATOM 1255 C CA . LYS A 1 164 ? -27.714 -14.683 -13.296 1.00 95.81 164 LYS A CA 1
ATOM 1256 C C . LYS A 1 164 ? -26.259 -14.233 -13.472 1.00 95.81 164 LYS A C 1
ATOM 1258 O O . LYS A 1 164 ? -25.659 -14.529 -14.496 1.00 95.81 164 LYS A O 1
ATOM 1263 N N . CYS A 1 165 ? -25.688 -13.573 -12.463 1.00 97.75 165 CYS A N 1
ATOM 1264 C CA . CYS A 1 165 ? -24.283 -13.170 -12.426 1.00 97.75 165 CYS A CA 1
ATOM 1265 C C . CYS A 1 165 ? -23.361 -14.387 -12.532 1.00 97.75 165 CYS A C 1
ATOM 1267 O O . CYS A 1 165 ? -22.550 -14.450 -13.448 1.00 97.75 165 CYS A O 1
ATOM 1269 N N . LYS A 1 166 ? -23.544 -15.396 -11.665 1.00 97.38 166 LYS A N 1
ATOM 1270 C CA . LYS A 1 166 ? -22.736 -16.626 -11.706 1.00 97.38 166 LYS A CA 1
ATOM 1271 C C . LYS A 1 166 ? -22.843 -17.333 -13.051 1.00 97.38 166 LYS A C 1
ATOM 1273 O O . LYS A 1 166 ? -21.828 -17.753 -13.589 1.00 97.38 166 LYS A O 1
ATOM 1278 N N . LYS A 1 167 ? -24.055 -17.419 -13.609 1.00 96.50 167 LYS A N 1
ATOM 1279 C CA . LYS A 1 167 ? -24.272 -17.999 -14.937 1.00 96.50 167 LYS A CA 1
ATOM 1280 C C . LYS A 1 167 ? -23.470 -17.258 -16.011 1.00 96.50 167 LYS A C 1
ATOM 1282 O O . LYS A 1 167 ? -22.781 -17.904 -16.786 1.00 96.50 167 LYS A O 1
ATOM 1287 N N . MET A 1 168 ? -23.496 -15.924 -16.006 1.00 95.50 168 MET A N 1
ATOM 1288 C CA . MET A 1 168 ? -22.704 -15.122 -16.945 1.00 95.50 168 MET A CA 1
ATOM 1289 C C . MET A 1 168 ? -21.196 -15.326 -16.761 1.00 95.50 168 MET A C 1
ATOM 1291 O O . MET A 1 168 ? -20.484 -15.451 -17.749 1.00 95.50 168 MET A O 1
ATOM 1295 N N . VAL A 1 169 ? -20.708 -15.408 -15.521 1.00 96.56 169 VAL A N 1
ATOM 1296 C CA . VAL A 1 169 ? -19.284 -15.664 -15.249 1.00 96.56 169 VAL A CA 1
ATOM 1297 C C . VAL A 1 169 ? -18.850 -17.030 -15.783 1.00 96.56 169 VAL A C 1
ATOM 1299 O O . VAL A 1 169 ? -17.804 -17.115 -16.414 1.00 96.56 169 VAL A O 1
ATOM 1302 N N . PHE A 1 170 ? -19.650 -18.081 -15.594 1.00 94.56 170 PHE A N 1
ATOM 1303 C CA . PHE A 1 170 ? -19.315 -19.410 -16.113 1.00 94.56 170 PHE A CA 1
ATOM 1304 C C . PHE A 1 170 ? -19.421 -19.513 -17.639 1.00 94.56 170 PHE A C 1
ATOM 1306 O O . PHE A 1 170 ? -18.581 -20.158 -18.255 1.00 94.56 170 PHE A O 1
ATOM 1313 N N . GLU A 1 171 ? -20.444 -18.907 -18.248 1.00 93.44 171 GLU A N 1
ATOM 1314 C CA . GLU A 1 171 ? -20.673 -19.018 -19.696 1.00 93.44 171 GLU A CA 1
ATOM 1315 C C . GLU A 1 171 ? -19.743 -18.111 -20.508 1.00 93.44 171 GLU A C 1
ATOM 1317 O O . GLU A 1 171 ? -19.230 -18.532 -21.542 1.00 93.44 171 GLU A O 1
ATOM 1322 N N . PHE A 1 172 ? -19.514 -16.876 -20.053 1.00 94.12 172 PHE A N 1
ATOM 1323 C CA . PHE A 1 172 ? -18.754 -15.880 -20.813 1.00 94.12 172 PHE A CA 1
ATOM 1324 C C . PHE A 1 172 ? -17.337 -15.666 -20.289 1.00 94.12 172 PHE A C 1
ATOM 1326 O O . PHE A 1 172 ? -16.481 -15.263 -21.065 1.00 94.12 172 PHE A O 1
ATOM 1333 N N . GLY A 1 173 ? -17.067 -15.926 -19.006 1.00 91.69 173 GLY A N 1
ATOM 1334 C CA . GLY A 1 173 ? -15.764 -15.661 -18.389 1.00 91.69 173 GLY A CA 1
ATOM 1335 C C . GLY A 1 173 ? -14.594 -16.302 -19.143 1.00 91.69 173 GLY A C 1
ATOM 1336 O O . GLY A 1 173 ? -13.723 -15.559 -19.589 1.00 91.69 173 GLY A O 1
ATOM 1337 N N . PRO A 1 174 ? -14.592 -17.630 -19.367 1.00 90.19 174 PRO A N 1
ATOM 1338 C CA . PRO A 1 174 ? -13.497 -18.303 -20.068 1.00 90.19 174 PRO A CA 1
ATOM 1339 C C . PRO A 1 174 ? -13.271 -17.761 -21.486 1.00 90.19 174 PRO A C 1
ATOM 1341 O O . PRO A 1 174 ? -12.153 -17.415 -21.859 1.00 90.19 174 PRO A O 1
ATOM 1344 N N . VAL A 1 175 ? -14.347 -17.601 -22.264 1.00 88.88 175 VAL A N 1
ATOM 1345 C CA . VAL A 1 175 ? -14.270 -17.097 -23.647 1.00 88.88 175 VAL A CA 1
ATOM 1346 C C . VAL A 1 175 ? -13.720 -15.667 -23.683 1.00 88.88 175 VAL A C 1
ATOM 1348 O O . VAL A 1 175 ? -12.827 -15.370 -24.471 1.00 88.88 175 VAL A O 1
ATOM 1351 N N . LEU A 1 176 ? -14.187 -14.795 -22.784 1.00 87.56 176 LEU A N 1
ATOM 1352 C CA . LEU A 1 176 ? -13.725 -13.409 -22.702 1.00 87.56 176 LEU A CA 1
ATOM 1353 C C . LEU A 1 176 ? -12.258 -13.297 -22.273 1.00 87.56 176 LEU A C 1
ATOM 1355 O O . LEU A 1 176 ? -11.581 -12.377 -22.720 1.00 87.56 176 LEU A O 1
ATOM 1359 N N . LEU A 1 177 ? -11.759 -14.199 -21.424 1.00 87.00 177 LEU A N 1
ATOM 1360 C CA . LEU A 1 177 ? -10.354 -14.199 -21.004 1.00 87.00 177 LEU A CA 1
ATOM 1361 C C . LEU A 1 177 ? -9.421 -14.618 -22.148 1.00 87.00 177 LEU A C 1
ATOM 1363 O O . LEU A 1 177 ? -8.403 -13.959 -22.373 1.00 87.00 177 LEU A O 1
ATOM 1367 N N . VAL A 1 178 ? -9.808 -15.633 -22.925 1.00 85.19 178 VAL A N 1
ATOM 1368 C CA . VAL A 1 178 ? -9.080 -16.048 -24.137 1.00 85.19 178 VAL A CA 1
ATOM 1369 C C . VAL A 1 178 ? -9.058 -14.930 -25.187 1.00 85.19 178 VAL A C 1
ATOM 1371 O O . VAL A 1 178 ? -8.003 -14.605 -25.748 1.00 85.19 178 VAL A O 1
ATOM 1374 N N . ASP A 1 179 ? -10.206 -14.289 -25.418 1.00 84.00 179 ASP A N 1
ATOM 1375 C CA . ASP A 1 179 ? -10.316 -13.179 -26.367 1.00 84.00 179 ASP A CA 1
ATOM 1376 C C . ASP A 1 179 ? -9.545 -11.940 -25.890 1.00 84.00 179 ASP A C 1
ATOM 1378 O O . ASP A 1 179 ? -8.910 -11.258 -26.698 1.00 84.00 179 ASP A O 1
ATOM 1382 N N . ALA A 1 180 ? -9.536 -11.662 -24.582 1.00 82.62 180 ALA A N 1
ATOM 1383 C CA . ALA A 1 180 ? -8.786 -10.554 -24.000 1.00 82.62 180 ALA A CA 1
ATOM 1384 C C . ALA A 1 180 ? -7.275 -10.715 -24.208 1.00 82.62 180 ALA A C 1
ATOM 1386 O O . ALA A 1 180 ? -6.627 -9.760 -24.636 1.00 82.62 180 ALA A O 1
ATOM 1387 N N . GLY A 1 181 ? -6.716 -11.910 -23.983 1.00 83.12 181 GLY A N 1
ATOM 1388 C CA . GLY A 1 181 ? -5.306 -12.184 -24.283 1.00 83.12 181 GLY A CA 1
ATOM 1389 C C . GLY A 1 181 ? -4.986 -11.943 -25.762 1.00 83.12 181 GLY A C 1
ATOM 1390 O O . GLY A 1 181 ? -4.059 -11.206 -26.094 1.00 83.12 181 GLY A O 1
ATOM 1391 N N . SER A 1 182 ? -5.836 -12.457 -26.653 1.00 83.50 182 SER A N 1
ATOM 1392 C CA . SER A 1 182 ? -5.698 -12.271 -28.105 1.00 83.50 182 SER A CA 1
ATOM 1393 C C . SER A 1 182 ? -5.808 -10.804 -28.547 1.00 83.50 182 SER A C 1
ATOM 1395 O O . SER A 1 182 ? -5.210 -10.405 -29.548 1.00 83.50 182 SER A O 1
ATOM 1397 N N . PHE A 1 183 ? -6.603 -9.995 -27.844 1.00 84.44 183 PHE A N 1
ATOM 1398 C CA . PHE A 1 183 ? -6.742 -8.562 -28.102 1.00 84.44 183 PHE A CA 1
ATOM 1399 C C . PHE A 1 183 ? -5.501 -7.786 -27.653 1.00 84.44 183 PHE A C 1
ATOM 1401 O O . PHE A 1 183 ? -4.996 -6.958 -28.409 1.00 84.44 183 PHE A O 1
ATOM 1408 N N . VAL A 1 184 ? -4.990 -8.089 -26.456 1.00 85.81 184 VAL A N 1
ATOM 1409 C CA . VAL A 1 184 ? -3.775 -7.485 -25.888 1.00 85.81 184 VAL A CA 1
ATOM 1410 C C . VAL A 1 184 ? -2.553 -7.789 -26.763 1.00 85.81 184 VAL A C 1
ATOM 1412 O O . VAL A 1 184 ? -1.740 -6.899 -26.974 1.00 85.81 184 VAL A O 1
ATOM 1415 N N . GLU A 1 185 ? -2.454 -8.987 -27.349 1.00 85.19 185 GLU A N 1
ATOM 1416 C CA . GLU A 1 185 ? -1.379 -9.334 -28.299 1.00 85.19 185 GLU A CA 1
ATOM 1417 C C . GLU A 1 185 ? -1.426 -8.523 -29.603 1.00 85.19 185 GLU A C 1
ATOM 1419 O O . GLU A 1 185 ? -0.390 -8.243 -30.206 1.00 85.19 185 GLU A O 1
ATOM 1424 N N . LYS A 1 186 ? -2.625 -8.170 -30.078 1.00 85.81 186 LYS A N 1
ATOM 1425 C CA . LYS A 1 186 ? -2.815 -7.475 -31.364 1.00 85.81 186 LYS A CA 1
ATOM 1426 C C . LYS A 1 186 ? -2.762 -5.957 -31.240 1.00 85.81 186 LYS A C 1
ATOM 1428 O O . LYS A 1 186 ? -2.519 -5.280 -32.238 1.00 85.81 186 LYS A O 1
ATOM 1433 N N . LEU A 1 187 ? -3.038 -5.421 -30.055 1.00 85.88 187 LEU A N 1
ATOM 1434 C CA . LEU A 1 187 ? -3.057 -3.989 -29.798 1.00 85.88 187 LEU A CA 1
ATOM 1435 C C . LEU A 1 187 ? -1.745 -3.548 -29.150 1.00 85.88 187 LEU A C 1
ATOM 1437 O O . LEU A 1 187 ? -1.374 -4.044 -28.092 1.00 85.88 187 LEU A O 1
ATOM 1441 N N . ASP A 1 188 ? -1.097 -2.521 -29.706 1.00 87.25 188 ASP A N 1
ATOM 1442 C CA . ASP A 1 188 ? 0.000 -1.842 -29.012 1.00 87.25 188 ASP A CA 1
ATOM 1443 C C . ASP A 1 188 ? -0.551 -0.969 -27.869 1.00 87.25 188 ASP A C 1
ATOM 1445 O O . ASP A 1 188 ? -0.788 0.244 -27.975 1.00 87.25 188 ASP A O 1
ATOM 1449 N N . ILE A 1 189 ? -0.796 -1.639 -26.747 1.00 90.19 189 ILE A N 1
ATOM 1450 C CA . ILE A 1 189 ? -1.297 -1.058 -25.505 1.00 90.19 189 ILE A CA 1
ATOM 1451 C C . ILE A 1 189 ? -0.317 -0.019 -24.952 1.00 90.19 189 ILE A C 1
ATOM 1453 O O . ILE A 1 189 ? -0.744 0.993 -24.395 1.00 90.19 189 ILE A O 1
ATOM 1457 N N . CYS A 1 190 ? 0.984 -0.197 -25.170 1.00 92.38 190 CYS A N 1
ATOM 1458 C CA . CYS A 1 190 ? 2.003 0.713 -24.662 1.00 92.38 190 CYS A CA 1
ATOM 1459 C C . CYS A 1 190 ? 2.038 2.042 -25.411 1.00 92.38 190 CYS A C 1
ATOM 1461 O O . CYS A 1 190 ? 2.199 3.099 -24.791 1.00 92.38 190 CYS A O 1
ATOM 1463 N N . THR A 1 191 ? 1.796 2.026 -26.719 1.00 91.12 191 THR A N 1
ATOM 1464 C CA . THR A 1 191 ? 1.559 3.252 -27.491 1.00 91.12 191 THR A CA 1
ATOM 1465 C C . THR A 1 191 ? 0.206 3.882 -27.147 1.00 91.12 191 THR A C 1
ATOM 1467 O O . THR A 1 191 ? 0.103 5.108 -27.037 1.00 91.12 191 THR A O 1
ATOM 1470 N N . THR A 1 192 ? -0.826 3.065 -26.909 1.00 89.25 192 THR A N 1
ATOM 1471 C CA . THR A 1 192 ? -2.172 3.537 -26.526 1.00 89.25 192 THR A CA 1
ATOM 1472 C C . THR A 1 192 ? -2.155 4.284 -25.190 1.00 89.25 192 THR A C 1
ATOM 1474 O O . THR A 1 192 ? -2.721 5.371 -25.083 1.00 89.25 192 THR A O 1
ATOM 1477 N N . PHE A 1 193 ? -1.439 3.758 -24.194 1.00 88.69 193 PHE A N 1
ATOM 1478 C CA . PHE A 1 193 ? -1.247 4.398 -22.889 1.00 88.69 193 PHE A CA 1
ATOM 1479 C C . PHE A 1 193 ? -0.124 5.438 -22.867 1.00 88.69 193 PHE A C 1
ATOM 1481 O O . PHE A 1 193 ? 0.234 5.928 -21.796 1.00 88.69 193 PHE A O 1
ATOM 1488 N N . HIS A 1 194 ? 0.424 5.806 -24.029 1.00 88.50 194 HIS A N 1
ATOM 1489 C CA . HIS A 1 194 ? 1.477 6.815 -24.154 1.00 88.50 194 HIS A CA 1
ATOM 1490 C C . HIS A 1 194 ? 2.766 6.493 -23.376 1.00 88.50 194 HIS A C 1
ATOM 1492 O O . HIS A 1 194 ? 3.564 7.389 -23.086 1.00 88.50 194 HIS A O 1
ATOM 1498 N N . ALA A 1 195 ? 2.988 5.221 -23.042 1.00 90.19 195 ALA A N 1
ATOM 1499 C CA . ALA A 1 195 ? 4.250 4.753 -22.483 1.00 90.19 195 ALA A CA 1
ATOM 1500 C C . ALA A 1 195 ? 5.340 4.697 -23.565 1.00 90.19 195 ALA A C 1
ATOM 1502 O O . ALA A 1 195 ? 6.508 4.971 -23.279 1.00 90.19 195 ALA A O 1
ATOM 1503 N N . CYS A 1 196 ? 4.938 4.402 -24.804 1.00 89.00 196 CYS A N 1
ATOM 1504 C CA . CYS A 1 196 ? 5.776 4.441 -25.995 1.00 89.00 196 CYS A CA 1
ATOM 1505 C C . CYS A 1 196 ? 5.456 5.659 -26.877 1.00 89.00 196 CYS A C 1
ATOM 1507 O O . CYS A 1 196 ? 4.314 6.138 -26.898 1.00 89.00 196 CYS A O 1
ATOM 1509 N N . PRO A 1 197 ? 6.453 6.196 -27.606 1.00 86.12 197 PRO A N 1
ATOM 1510 C CA . PRO A 1 197 ? 6.201 7.212 -28.616 1.00 86.12 197 PRO A CA 1
ATOM 1511 C C . PRO A 1 197 ? 5.274 6.648 -29.696 1.00 86.12 197 PRO A C 1
ATOM 1513 O O . PRO A 1 197 ? 5.433 5.515 -30.138 1.00 86.12 197 PRO A O 1
ATOM 1516 N N . ARG A 1 198 ? 4.320 7.460 -30.156 1.00 79.81 198 ARG A N 1
ATOM 1517 C CA . ARG A 1 198 ? 3.476 7.086 -31.293 1.00 79.81 198 ARG A CA 1
ATOM 1518 C C . ARG A 1 198 ? 4.340 7.003 -32.548 1.00 79.81 198 ARG A C 1
ATOM 1520 O O . ARG A 1 198 ? 4.808 8.032 -33.034 1.00 79.81 198 ARG A O 1
ATOM 1527 N N . ASN A 1 199 ? 4.511 5.804 -33.093 1.00 64.88 199 ASN A N 1
ATOM 1528 C CA . ASN A 1 199 ? 5.045 5.646 -34.440 1.00 64.88 199 ASN A CA 1
ATOM 1529 C C . ASN A 1 199 ? 4.043 6.272 -35.427 1.00 64.88 199 ASN A C 1
ATOM 1531 O O . ASN A 1 199 ? 2.913 5.809 -35.547 1.00 64.88 199 ASN A O 1
ATOM 1535 N N . GLN A 1 200 ? 4.430 7.328 -36.151 1.00 49.50 200 GLN A N 1
ATOM 1536 C CA . GLN A 1 200 ? 3.614 7.920 -37.230 1.00 49.50 200 GLN A CA 1
ATOM 1537 C C . GLN A 1 200 ? 3.628 7.075 -38.521 1.00 49.50 200 GLN A C 1
ATOM 1539 O O . GLN A 1 200 ? 3.541 7.601 -39.627 1.00 49.50 200 GLN A O 1
ATOM 1544 N N . ALA A 1 201 ? 3.738 5.757 -38.396 1.00 47.59 201 ALA A N 1
ATOM 1545 C CA . ALA A 1 201 ? 3.729 4.825 -39.512 1.00 47.59 201 ALA A CA 1
ATOM 1546 C C . ALA A 1 201 ? 2.950 3.575 -39.101 1.00 47.59 201 ALA A C 1
ATOM 1548 O O . ALA A 1 201 ? 3.541 2.552 -38.800 1.00 47.59 201 ALA A O 1
ATOM 1549 N N . GLU A 1 202 ? 1.630 3.736 -38.984 1.00 42.34 202 GLU A N 1
ATOM 1550 C CA . GLU A 1 202 ? 0.573 2.775 -39.341 1.00 42.34 202 GLU A CA 1
ATOM 1551 C C . GLU A 1 202 ? -0.752 3.253 -38.733 1.00 42.34 202 GLU A C 1
ATOM 1553 O O . GLU A 1 202 ? -1.298 2.710 -37.779 1.00 42.34 202 GLU A O 1
ATOM 1558 N N . THR A 1 203 ? -1.317 4.308 -39.325 1.00 44.25 203 THR A N 1
ATOM 1559 C CA . THR A 1 203 ? -2.764 4.513 -39.251 1.00 44.25 203 THR A CA 1
ATOM 1560 C C . THR A 1 203 ? -3.416 3.463 -40.145 1.00 44.25 203 THR A C 1
ATOM 1562 O O . THR A 1 203 ? -3.640 3.687 -41.334 1.00 44.25 203 THR A O 1
ATOM 1565 N N . LYS A 1 204 ? -3.725 2.301 -39.575 1.00 41.28 204 LYS A N 1
ATOM 1566 C CA . LYS A 1 204 ? -4.888 1.527 -40.001 1.00 41.28 204 LYS A CA 1
ATOM 1567 C C . LYS A 1 204 ? -5.792 1.371 -38.795 1.00 41.28 204 LYS A C 1
ATOM 1569 O O . LYS A 1 204 ? -5.499 0.639 -37.861 1.00 41.28 204 LYS A O 1
ATOM 1574 N N . GLU A 1 205 ? -6.881 2.125 -38.839 1.00 48.97 205 GLU A N 1
ATOM 1575 C CA . GLU A 1 205 ? -8.082 1.888 -38.053 1.00 48.97 205 GLU A CA 1
ATOM 1576 C C . GLU A 1 205 ? -8.392 0.384 -38.010 1.00 48.97 205 GLU A C 1
ATOM 1578 O O . GLU A 1 205 ? -8.762 -0.205 -39.025 1.00 48.97 205 GLU A O 1
ATOM 1583 N N . VAL A 1 206 ? -8.267 -0.232 -36.835 1.00 43.75 206 VAL A N 1
ATOM 1584 C CA . VAL A 1 206 ? -8.935 -1.500 -36.524 1.00 43.75 206 VAL A CA 1
ATOM 1585 C C . VAL A 1 206 ? -9.607 -1.345 -35.163 1.00 43.75 206 VAL A C 1
ATOM 1587 O O . VAL A 1 206 ? -9.274 -2.001 -34.184 1.00 43.75 206 VAL A O 1
ATOM 1590 N N . PHE A 1 207 ? -10.587 -0.444 -35.102 1.00 32.44 207 PHE A N 1
ATOM 1591 C CA . PHE A 1 207 ? -11.751 -0.707 -34.265 1.00 32.44 207 PHE A CA 1
ATOM 1592 C C . PHE A 1 207 ? -12.613 -1.722 -35.026 1.00 32.44 207 PHE A C 1
ATOM 1594 O O . PHE A 1 207 ? -13.112 -1.380 -36.104 1.00 32.44 207 PHE A O 1
ATOM 1601 N N . PRO A 1 208 ? -12.842 -2.947 -34.522 1.00 38.03 208 PRO A N 1
ATOM 1602 C CA . PRO A 1 208 ? -13.979 -3.717 -34.989 1.00 38.03 208 PRO A CA 1
ATOM 1603 C C . PRO A 1 208 ? -15.242 -2.946 -34.589 1.00 38.03 208 PRO A C 1
ATOM 1605 O O . PRO A 1 208 ? -15.673 -2.941 -33.436 1.00 38.03 208 PRO A O 1
ATOM 1608 N N . LYS A 1 209 ? -15.828 -2.238 -35.559 1.00 43.44 209 LYS A N 1
ATOM 1609 C CA . LYS A 1 209 ? -17.229 -1.830 -35.486 1.00 43.44 209 LYS A CA 1
ATOM 1610 C C . LYS A 1 209 ? -18.060 -3.097 -35.293 1.00 43.44 209 LYS A C 1
ATOM 1612 O O . LYS A 1 209 ? -18.117 -3.926 -36.195 1.00 43.44 209 LYS A O 1
ATOM 1617 N N . GLY A 1 210 ? -18.728 -3.193 -34.148 1.00 47.91 210 GLY A N 1
ATOM 1618 C CA . GLY A 1 210 ? -19.843 -4.112 -33.943 1.00 47.91 210 GLY A CA 1
ATOM 1619 C C . GLY A 1 210 ? -19.631 -5.143 -32.843 1.00 47.91 210 GLY A C 1
ATOM 1620 O O . GLY A 1 210 ? -19.328 -6.288 -33.142 1.00 47.91 210 GLY A O 1
ATOM 1621 N N . MET A 1 211 ? -19.903 -4.756 -31.592 1.00 38.59 211 MET A N 1
ATOM 1622 C CA . MET A 1 211 ? -20.719 -5.576 -30.683 1.00 38.59 211 MET A CA 1
ATOM 1623 C C . MET A 1 211 ? -21.308 -4.722 -29.546 1.00 38.59 211 MET A C 1
ATOM 1625 O O . MET A 1 211 ? -21.041 -4.936 -28.372 1.00 38.59 211 MET A O 1
ATOM 1629 N N . ILE A 1 212 ? -22.113 -3.717 -29.902 1.00 40.41 212 ILE A N 1
ATOM 1630 C CA . ILE A 1 212 ? -23.137 -3.151 -29.007 1.00 40.41 212 ILE A CA 1
ATOM 1631 C C . ILE A 1 212 ? -24.411 -2.975 -29.833 1.00 40.41 212 ILE A C 1
ATOM 1633 O O . ILE A 1 212 ? -24.883 -1.870 -30.043 1.00 40.41 212 ILE A O 1
ATOM 1637 N N . GLU A 1 213 ? -24.952 -4.071 -30.352 1.00 46.03 213 GLU A N 1
ATOM 1638 C CA . GLU A 1 213 ? -26.356 -4.133 -30.759 1.00 46.03 213 GLU A CA 1
ATOM 1639 C C . GLU A 1 213 ? -26.866 -5.531 -30.437 1.00 46.03 213 GLU A C 1
ATOM 1641 O O . GLU A 1 213 ? -26.722 -6.458 -31.225 1.00 46.03 213 GLU A O 1
ATOM 1646 N N . MET A 1 214 ? -27.367 -5.686 -29.213 1.00 40.34 214 MET A N 1
ATOM 1647 C CA . MET A 1 214 ? -28.543 -6.484 -28.853 1.00 40.34 214 MET A CA 1
ATOM 1648 C C . MET A 1 214 ? -28.617 -6.531 -27.325 1.00 40.34 214 MET A C 1
ATOM 1650 O O . MET A 1 214 ? -27.983 -7.364 -26.694 1.00 40.34 214 MET A O 1
ATOM 1654 N N . VAL A 1 215 ? -29.327 -5.563 -26.737 1.00 42.19 215 VAL A N 1
ATOM 1655 C CA . VAL A 1 215 ? -30.392 -5.713 -25.718 1.00 42.19 215 VAL A CA 1
ATOM 1656 C C . VAL A 1 215 ? -30.842 -4.288 -25.360 1.00 42.19 215 VAL A C 1
ATOM 1658 O O . VAL A 1 215 ? -30.628 -3.780 -24.268 1.00 42.19 215 VAL A O 1
ATOM 1661 N N . THR A 1 216 ? -31.455 -3.612 -26.331 1.00 43.31 216 THR A N 1
ATOM 1662 C CA . THR A 1 216 ? -32.383 -2.502 -26.082 1.00 43.31 216 THR A CA 1
ATOM 1663 C C . THR A 1 216 ? -33.466 -2.551 -27.156 1.00 43.31 216 THR A C 1
ATOM 1665 O O . THR A 1 216 ? -33.305 -1.947 -28.210 1.00 43.31 216 THR A O 1
ATOM 1668 N N . SER A 1 217 ? -34.529 -3.325 -26.924 1.00 39.88 217 SER A N 1
ATOM 1669 C CA . SER A 1 217 ? -35.918 -2.968 -27.257 1.00 39.88 217 SER A CA 1
ATOM 1670 C C . SER A 1 217 ? -36.846 -4.165 -27.018 1.00 39.88 217 SER A C 1
ATOM 1672 O O . SER A 1 217 ? -36.614 -5.229 -27.585 1.00 39.88 217 SER A O 1
ATOM 1674 N N . SER A 1 218 ? -37.924 -3.889 -26.271 1.00 37.97 218 SER A N 1
ATOM 1675 C CA . SER A 1 218 ? -39.180 -4.651 -26.109 1.00 37.97 218 SER A CA 1
ATOM 1676 C C . SER A 1 218 ? -39.176 -5.880 -25.199 1.00 37.97 218 SER A C 1
ATOM 1678 O O . SER A 1 218 ? -38.530 -6.896 -25.525 1.00 37.97 218 SER A O 1
#

pLDDT: mean 79.2, std 21.09, range [32.44, 98.12]

InterPro domains:
  IPR007856 Saposin-like type B, region 1 [PF05184] (35-71)
  IPR007856 Saposin-like type B, region 1 [PF05184] (122-156)
  IPR008138 Saposin B type, region 2 [PF03489] (77-108)
  IPR008138 Saposin B type, region 2 [PF03489] (164-196)
  IPR008139 Saposin B type domain [PS50015] (33-112)
  IPR008139 Saposin B type domain [PS50015] (119-200)
  IPR008139 Saposin B type domain [SM00741] (35-108)
  IPR008139 Saposin B type domain [SM00741] (121-196)
  IPR008373 Saposin [PR01797] (37-57)
  IPR008373 Saposin [PR01797] (120-142)
  IPR008373 Saposin [PR01797] (152-174)
  IPR008373 Saposin [PR01797] (174-197)
  IPR011001 Saposin-like [SSF47862] (35-110)
  IPR011001 Saposin-like [SSF47862] (122-197)
  IPR051428 Sphingolipid Activators and Surfactant Proteins [PTHR11480] (26-205)

Mean predicted aligned error: 20.17 Å

Sequence (218 aa):
MDVRVGLLVLLVLAGNWVSDARDIEASKVSGVDMDVCTLCEEYVTVALDYLNDDKTHDEVLEALHKSCSQMRNLAEQCTTVVDRYAEMFFTDISSVQPLGFCKTIGLCRKATVSSLPAKRTKCEICHQAVDEMLEKLKDPDTELGIIESLLKACNAVGDKYKSKCKKMVFEFGPVLLVDAGSFVEKLDICTTFHACPRNQAETKEVFPKGMIEMVTSS

Secondary structure (DSSP, 8-state):
--HHHHHHHHHHHHTTS-S----------------HHHHHHHHHHHHHHHHTSHHHHHHHHHHHHHHHHT-TTTHHHHHHHHHHHHHHHHHHHHT--HHHHHHHTTSS--SSS--PPS---HHHHHHHHHHHHHHHHT-HHHHHHHHHHHHHHHHHS-HHHHHHHHHHHHHHHHHHHHHHHHHHHHS-HHHHTTSS---SS---------S--SS---

Foldseek 3Di:
DDPVVVVVVVVVVVVVPPPDPPDPPPDDPPDPPVLLLVVQLVVLVVVLVCLLDVVNLVVVLVVQLVVLVVVVPCSVVSNVCSVVVSVVVSVVSNPDHSNVVCVVVPSDPDPDDDPPPPDDALLNVVVVVLVVVLVLLPDVVSLVVVLVVQLVVLVVPPPVCSVVSNVCSVPCSVVVSVVVSVVSVVDPVCVVVVSDPDDPPDPDDPPPPDDPPDDDDD

Organism: Saponaria officinalis (NCBI:txid3572)

Radius of gyration: 30.71 Å; Cα contacts (8 Å, |Δi|>4): 105; chains: 1; bounding box: 80×72×68 Å

Solvent-accessible surface area (backbone atoms only — not comparable to full-atom values): 13163 Å² total; per-residue (Å²): 138,59,72,67,58,57,52,51,53,53,51,58,62,54,62,77,72,76,83,86,91,83,80,86,69,88,70,80,77,69,72,87,73,64,54,56,34,60,55,42,28,53,53,42,45,55,50,46,57,52,58,67,31,68,65,48,47,51,54,51,50,52,55,50,45,55,55,20,69,71,34,82,96,44,22,69,63,42,39,56,48,48,60,58,51,50,55,50,48,52,56,55,53,73,68,63,46,38,66,60,51,28,38,71,76,63,50,27,83,71,98,67,86,68,91,68,66,90,82,70,50,63,34,56,53,38,49,52,51,51,50,54,47,48,56,44,61,72,32,68,69,49,47,51,53,52,51,51,51,51,47,54,51,21,69,74,39,59,79,92,43,22,65,60,42,40,50,47,48,68,71,44,42,65,59,50,47,58,51,46,44,58,46,58,76,74,42,68,58,37,44,72,73,60,41,26,82,77,70,95,79,72,93,66,92,78,75,82,85,80,87,88,85,87,89,86,81,135